Protein AF-A0A2K2VT05-F1 (afdb_monomer_lite)

Foldseek 3Di:
DLLVVLVVVCVVDPDDPVVSVVSSVVSVVVVVVVVCVVPDDPVVVLVVVLVVCLVPVVVQQAQQWGQQSPRRDTHQFDDQVNCVVVPDDPQRSCVVSVHDPPDGRGHNNVVVVVVVVCVVVVVVVVVVVVVVVVVVVVVVVVPDDPPDDDDDPPPDPDDDDDDDDDDDDDDDDDDDDDDDDDDDDDDDDDDDYDDDDDDDDDDDDDDDDDDDDDDDDDDDDDDDDD

Radius of gyration: 40.9 Å; chains: 1; bounding box: 117×63×88 Å

Sequence (226 aa):
MAANIVAAQASHVSMSADEMDAALKKVFEALNQIKVIEETPAGEAVDDELARLRANPIKSIQRTYVINLEDGSKYKQITAKTLAKFGLTAKEYRKKWGFSARQPLSAKALSAKRRKVAKDLGLADKLAAARLARSKTAAERKAAPATEGKAMPAKKKKAAPAKKKAAVAKKKAAPAKKKKAAPAKKKKAAPAKKKKAAPAKKKRAPAKKKKAPAKKKKAASKRKKG

Secondary structure (DSSP, 8-state):
-HHHHHHHHHHHS---HHHHHHHHHHHHHHHHHHHHHHHS-SHHHHHHHHHHHHHSGGGGB-SS-EE-TTT--EESB--HHHHHTTT--HHHHHHHTT--TT---B-HHHHHHHHHHHHHTTHHHHHHHHHHHHHHHHHHHHHS----------------------------------------------------------------------------------

Structure (mmCIF, N/CA/C/O backbone):
data_AF-A0A2K2VT05-F1
#
_entry.id   AF-A0A2K2VT05-F1
#
loop_
_atom_site.group_PDB
_atom_site.id
_atom_site.type_symbol
_atom_site.label_atom_id
_atom_site.label_alt_id
_atom_site.label_comp_id
_atom_site.label_asym_id
_atom_site.label_entity_id
_atom_site.label_seq_id
_atom_site.pdbx_PDB_ins_code
_atom_site.Cartn_x
_atom_site.Cartn_y
_atom_site.Cartn_z
_atom_site.occupancy
_atom_site.B_iso_or_equiv
_atom_site.auth_seq_id
_atom_site.auth_comp_id
_atom_site.auth_asym_id
_atom_site.auth_atom_id
_atom_site.pdbx_PDB_model_num
ATOM 1 N N . MET A 1 1 ? -21.766 20.463 18.842 1.00 78.12 1 MET A N 1
ATOM 2 C CA . MET A 1 1 ? -22.266 19.628 17.727 1.00 78.12 1 MET A CA 1
ATOM 3 C C . MET A 1 1 ? -23.445 18.759 18.157 1.00 78.12 1 MET A C 1
ATOM 5 O O . MET A 1 1 ? -24.512 18.965 17.604 1.00 78.12 1 MET A O 1
ATOM 9 N N . ALA A 1 2 ? -23.320 17.900 19.181 1.00 88.44 2 ALA A N 1
ATOM 10 C CA . ALA A 1 2 ? -24.437 17.084 19.697 1.00 88.44 2 ALA A CA 1
ATOM 11 C C . ALA A 1 2 ? -25.711 17.896 20.028 1.00 88.44 2 ALA A C 1
ATOM 13 O O . ALA A 1 2 ? -26.794 17.550 19.573 1.00 88.44 2 ALA A O 1
ATOM 14 N N . ALA A 1 3 ? -25.571 19.032 20.724 1.00 90.19 3 ALA A N 1
ATOM 15 C CA . ALA A 1 3 ? -26.697 19.915 21.050 1.00 90.19 3 ALA A CA 1
ATOM 16 C C . ALA A 1 3 ? -27.438 20.462 19.813 1.00 90.19 3 ALA A C 1
ATOM 18 O O . ALA A 1 3 ? -28.654 20.595 19.843 1.00 90.19 3 ALA A O 1
ATOM 19 N N . ASN A 1 4 ? -26.731 20.725 18.707 1.00 91.19 4 ASN A N 1
ATOM 20 C CA . ASN A 1 4 ? -27.348 21.232 17.475 1.00 91.19 4 ASN A CA 1
ATOM 21 C C . ASN A 1 4 ? -28.171 20.144 16.769 1.00 91.19 4 ASN A C 1
ATOM 23 O O . ASN A 1 4 ? -29.194 20.450 16.170 1.00 91.19 4 ASN A O 1
ATOM 27 N N . ILE A 1 5 ? -27.736 18.881 16.859 1.00 90.06 5 ILE A N 1
ATOM 28 C CA . ILE A 1 5 ? -28.448 17.728 16.287 1.00 90.06 5 ILE A CA 1
ATOM 29 C C . ILE A 1 5 ? -29.756 17.496 17.051 1.00 90.06 5 ILE A C 1
ATOM 31 O O . ILE A 1 5 ? -30.810 17.355 16.439 1.00 90.06 5 ILE A O 1
ATOM 35 N N . VAL A 1 6 ? -29.702 17.525 18.387 1.00 91.81 6 VAL A N 1
ATOM 36 C CA . VAL A 1 6 ? -30.900 17.368 19.228 1.00 91.81 6 VAL A CA 1
ATOM 37 C C . VAL A 1 6 ? -31.847 18.561 19.072 1.00 91.81 6 VAL A C 1
ATOM 39 O O . VAL A 1 6 ? -33.048 18.358 18.951 1.00 91.81 6 VAL A O 1
ATOM 42 N N . ALA A 1 7 ? -31.330 19.792 18.986 1.00 90.19 7 ALA A N 1
ATOM 43 C CA . ALA A 1 7 ? -32.154 20.980 18.749 1.00 90.19 7 ALA A CA 1
ATOM 44 C C . ALA A 1 7 ? -32.898 20.926 17.401 1.00 90.19 7 ALA A C 1
ATOM 46 O O . ALA A 1 7 ? -34.074 21.278 17.335 1.00 90.19 7 ALA A O 1
ATOM 47 N N . ALA A 1 8 ? -32.242 20.446 16.339 1.00 93.12 8 ALA A N 1
ATOM 48 C CA . ALA A 1 8 ? -32.889 20.239 15.046 1.00 93.12 8 ALA A CA 1
ATOM 49 C C . ALA A 1 8 ? -33.974 19.151 15.127 1.00 93.12 8 ALA A C 1
ATOM 51 O O . ALA A 1 8 ? -35.082 19.354 14.635 1.00 93.12 8 ALA A O 1
ATOM 52 N N . GLN A 1 9 ? -33.710 18.038 15.818 1.00 89.06 9 GLN A N 1
ATOM 53 C CA . GLN A 1 9 ? -34.710 16.985 16.014 1.00 89.06 9 GLN A CA 1
ATOM 54 C C . GLN A 1 9 ? -35.929 17.489 16.805 1.00 89.06 9 GLN A C 1
ATOM 56 O O . GLN A 1 9 ? -37.063 17.214 16.420 1.00 89.06 9 GLN A O 1
ATOM 61 N N . ALA A 1 10 ? -35.703 18.287 17.851 1.00 89.62 10 ALA A N 1
ATOM 62 C CA . ALA A 1 10 ? -36.758 18.876 18.674 1.00 89.62 10 ALA A CA 1
ATOM 63 C C . ALA A 1 10 ? -37.602 19.930 17.928 1.00 89.62 10 ALA A C 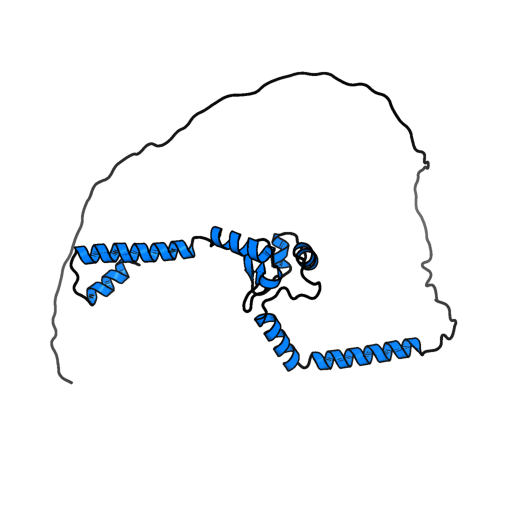1
ATOM 65 O O . ALA A 1 10 ? -38.747 20.173 18.298 1.00 89.62 10 ALA A O 1
ATOM 66 N N . SER A 1 11 ? -37.075 20.547 16.860 1.00 91.56 11 SER A N 1
ATOM 67 C CA . SER A 1 11 ? -37.880 21.422 15.987 1.00 91.56 11 SER A CA 1
ATOM 68 C C . SER A 1 11 ? -38.837 20.665 15.061 1.00 91.56 11 SER A C 1
ATOM 70 O O . SER A 1 11 ? -39.792 21.259 14.566 1.00 91.56 11 SER A O 1
ATOM 72 N N . HIS A 1 12 ? -38.606 19.366 14.845 1.00 91.38 12 HIS A N 1
ATOM 73 C CA . HIS A 1 12 ? -39.443 18.513 13.999 1.00 91.38 12 HIS A CA 1
ATOM 74 C C . HIS A 1 12 ? -40.345 17.567 14.799 1.00 91.38 12 HIS A C 1
ATOM 76 O O . HIS A 1 12 ? -41.411 17.194 14.315 1.00 91.38 12 HIS A O 1
ATOM 82 N N . VAL A 1 13 ? -39.935 17.179 16.009 1.00 90.44 13 VAL A N 1
ATOM 83 C CA . VAL A 1 13 ? -40.662 16.248 16.878 1.00 90.44 13 VAL A CA 1
ATOM 84 C C . VAL A 1 13 ? -40.773 16.851 18.273 1.00 90.44 13 VAL A C 1
ATOM 86 O O . VAL A 1 13 ? -39.766 17.240 18.858 1.00 90.44 13 VAL A O 1
ATOM 89 N N . SER A 1 14 ? -41.987 16.906 18.828 1.00 88.25 14 SER A N 1
ATOM 90 C CA . SER A 1 14 ? -42.185 17.301 20.224 1.00 88.25 14 SER A CA 1
ATOM 91 C C . SER A 1 14 ? -41.630 16.219 21.148 1.00 88.25 14 SER A C 1
ATOM 93 O O . SER A 1 14 ? -42.093 15.081 21.098 1.00 88.25 14 SER A O 1
ATOM 95 N N . MET A 1 15 ? -40.658 16.577 21.985 1.00 87.88 15 MET A N 1
ATOM 96 C CA . MET A 1 15 ? -40.005 15.675 22.939 1.00 87.88 15 MET A CA 1
ATOM 97 C C . MET A 1 15 ? -40.122 16.252 24.351 1.00 87.88 15 MET A C 1
ATOM 99 O O . MET A 1 15 ? -40.069 17.471 24.540 1.00 87.88 15 MET A O 1
ATOM 103 N N . SER A 1 16 ? -40.280 15.382 25.341 1.00 93.19 16 SER A N 1
ATOM 104 C CA . SER A 1 16 ? -40.223 15.746 26.759 1.00 93.19 16 SER A CA 1
ATOM 105 C C . SER A 1 16 ? -38.794 16.107 27.197 1.00 93.19 16 SER A C 1
ATOM 107 O O . SER A 1 16 ? -37.814 15.830 26.502 1.00 93.19 16 SER A O 1
ATOM 109 N N . ALA A 1 17 ? -38.656 16.742 28.367 1.00 90.31 17 ALA A N 1
ATOM 110 C CA . ALA A 1 17 ? -37.349 17.125 28.907 1.00 90.31 17 ALA A CA 1
ATOM 111 C C . ALA A 1 17 ? -36.428 15.911 29.126 1.00 90.31 17 ALA A C 1
ATOM 113 O O . ALA A 1 17 ? -35.252 15.956 28.764 1.00 90.31 17 ALA A O 1
ATOM 114 N N . ASP A 1 18 ? -36.984 14.809 29.628 1.00 92.50 18 ASP A N 1
ATOM 115 C CA . ASP A 1 18 ? -36.238 13.575 29.880 1.00 92.50 18 ASP A CA 1
ATOM 116 C C . ASP A 1 1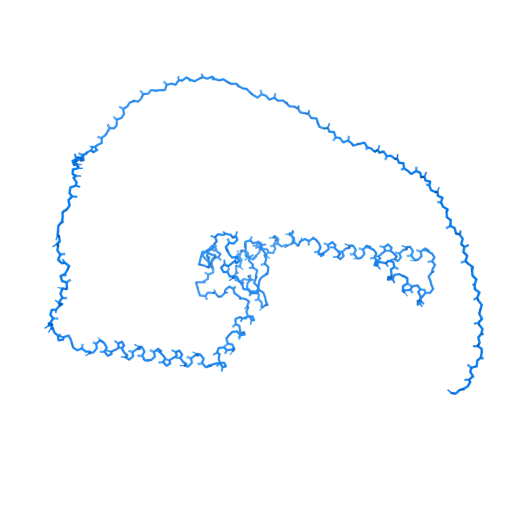8 ? -35.748 12.918 28.578 1.00 92.50 18 ASP A C 1
ATOM 118 O O . ASP A 1 18 ? -34.622 12.417 28.504 1.00 92.50 18 ASP A O 1
ATOM 122 N N . GLU A 1 19 ? -36.553 12.970 27.513 1.00 91.12 19 GLU A N 1
ATOM 123 C CA . GLU A 1 19 ? -36.175 12.457 26.192 1.00 91.12 19 GLU A CA 1
ATOM 124 C C . GLU A 1 19 ? -35.074 13.296 25.538 1.00 91.12 19 GLU A C 1
ATOM 126 O O . GLU A 1 19 ? -34.176 12.735 24.904 1.00 91.12 19 GLU A O 1
ATOM 131 N N . MET A 1 20 ? -35.094 14.623 25.719 1.00 90.56 20 MET A N 1
ATOM 132 C CA . MET A 1 20 ? -34.018 15.498 25.241 1.00 90.56 20 MET A CA 1
ATOM 133 C C . MET A 1 20 ? -32.688 15.173 25.928 1.00 90.56 20 MET A C 1
ATOM 135 O O . MET A 1 20 ? -31.657 15.068 25.256 1.00 90.56 20 MET A O 1
ATOM 139 N N . ASP A 1 21 ? -32.709 14.946 27.242 1.00 93.12 21 ASP A N 1
ATOM 140 C CA . ASP A 1 21 ? -31.518 14.577 28.009 1.00 93.12 21 ASP A CA 1
ATOM 141 C C . ASP A 1 21 ? -30.984 13.195 27.612 1.00 93.12 21 ASP A C 1
ATOM 143 O O . ASP A 1 21 ? -29.769 13.009 27.456 1.00 93.12 21 ASP A O 1
ATOM 147 N N . ALA A 1 22 ? -31.876 12.224 27.406 1.00 93.56 22 ALA A N 1
ATOM 148 C CA . ALA A 1 22 ? -31.510 10.892 26.936 1.00 93.56 22 ALA A CA 1
ATOM 149 C C . ALA A 1 22 ? -30.917 10.930 25.515 1.00 93.56 22 ALA A C 1
ATOM 151 O O . ALA A 1 22 ? -29.867 10.328 25.264 1.00 93.56 22 ALA A O 1
ATOM 152 N N . ALA A 1 23 ? -31.536 11.674 24.595 1.00 90.81 23 ALA A N 1
ATOM 153 C CA . ALA A 1 23 ? -31.057 11.829 23.224 1.00 90.81 23 ALA A CA 1
ATOM 154 C C . ALA A 1 23 ? -29.694 12.532 23.173 1.00 90.81 23 ALA A C 1
ATOM 156 O O . ALA A 1 23 ? -28.799 12.096 22.444 1.00 90.81 23 ALA A O 1
ATOM 157 N N . LEU A 1 24 ? -29.496 13.575 23.982 1.00 94.38 24 LEU A N 1
ATOM 158 C CA . LEU A 1 24 ? -28.231 14.300 24.044 1.00 94.38 24 LEU A CA 1
ATOM 159 C C . LEU A 1 24 ? -27.089 13.415 24.548 1.00 94.38 24 LEU A C 1
ATOM 161 O O . LEU A 1 24 ? -26.017 13.424 23.939 1.00 94.38 24 LEU A O 1
ATOM 165 N N . LYS A 1 25 ? -27.320 12.610 25.593 1.00 95.06 25 LYS A N 1
ATOM 166 C CA . LYS A 1 25 ? -26.336 11.630 26.086 1.00 95.06 25 LYS A CA 1
ATOM 167 C C . LYS A 1 25 ? -26.006 10.589 25.019 1.00 95.06 25 LYS A C 1
ATOM 169 O O . LYS A 1 25 ? -24.834 10.378 24.728 1.00 95.06 25 LYS A O 1
ATOM 174 N N . LYS A 1 26 ? -27.023 10.018 24.368 1.00 94.44 26 LYS A N 1
ATOM 175 C CA . LYS A 1 26 ? -26.851 8.971 23.350 1.00 94.44 26 LYS A CA 1
ATOM 176 C C . LYS A 1 26 ? -26.106 9.468 22.109 1.00 94.44 26 LYS A C 1
ATOM 178 O O . LYS A 1 26 ? -25.207 8.794 21.615 1.00 94.44 26 LYS A O 1
ATOM 183 N N . VAL A 1 27 ? -26.434 10.665 21.618 1.00 95.44 27 VAL A N 1
ATOM 184 C CA . VAL A 1 27 ? -25.729 11.288 20.484 1.00 95.44 27 VAL A CA 1
ATOM 185 C C . VAL A 1 27 ? -24.309 11.679 20.881 1.00 95.44 27 VAL A C 1
ATOM 187 O O . VAL A 1 27 ? -23.383 11.483 20.098 1.00 95.44 27 VAL A O 1
ATOM 190 N N . PHE A 1 28 ? -24.111 12.211 22.089 1.00 94.94 28 PHE A N 1
ATOM 191 C CA . PHE A 1 28 ? -22.776 12.529 22.586 1.00 94.94 28 PHE A CA 1
ATOM 192 C C . PHE A 1 28 ? -21.901 11.277 22.689 1.00 94.94 28 PHE A C 1
ATOM 194 O O . PHE A 1 28 ? -20.769 11.304 22.217 1.00 94.94 28 PHE A O 1
ATOM 201 N N . GLU A 1 29 ? -22.426 10.177 23.227 1.00 94.50 29 GLU A N 1
ATOM 202 C CA . GLU A 1 29 ? -21.728 8.891 23.278 1.00 94.50 29 GLU A CA 1
ATOM 203 C C . GLU A 1 29 ? -21.412 8.357 21.885 1.00 94.50 29 GLU A C 1
ATOM 205 O O . GLU A 1 29 ? -20.265 8.005 21.634 1.00 94.50 29 GLU A O 1
ATOM 210 N N . ALA A 1 30 ? -22.374 8.360 20.959 1.00 92.25 30 ALA A N 1
ATOM 211 C CA . ALA A 1 30 ? -22.150 7.905 19.588 1.00 92.25 30 ALA A CA 1
ATOM 212 C C . ALA A 1 30 ? -21.064 8.731 18.878 1.00 92.25 30 ALA A C 1
ATOM 214 O O . ALA A 1 30 ? -20.159 8.179 18.253 1.00 92.25 30 ALA A O 1
ATOM 215 N N . LEU A 1 31 ? -21.098 10.059 19.019 1.00 91.69 31 LEU A N 1
ATOM 216 C CA . LEU A 1 31 ? -20.067 10.935 18.463 1.00 91.69 31 LEU A CA 1
ATOM 217 C C . LEU A 1 31 ? -18.716 10.734 19.151 1.00 91.69 31 LEU A C 1
ATOM 219 O O . LEU A 1 31 ? -17.686 10.792 18.487 1.00 91.69 31 LEU A O 1
ATOM 223 N N . ASN A 1 32 ? -18.702 10.486 20.461 1.00 90.94 32 ASN A N 1
ATOM 224 C CA . ASN A 1 32 ? -17.471 10.222 21.194 1.00 90.94 32 ASN A CA 1
ATOM 225 C C . ASN A 1 32 ? -16.888 8.849 20.835 1.00 90.94 32 ASN A C 1
ATOM 227 O O . ASN A 1 32 ? -15.678 8.724 20.734 1.00 90.94 32 ASN A O 1
ATOM 231 N N . GLN A 1 33 ? -17.719 7.840 20.565 1.00 87.50 33 GLN A N 1
ATOM 232 C CA . GLN A 1 33 ? -17.285 6.548 20.031 1.00 87.50 33 GLN A CA 1
ATOM 233 C C . GLN A 1 33 ? -16.677 6.702 18.639 1.00 87.50 33 GLN A C 1
ATOM 235 O O . GLN A 1 33 ? -15.603 6.167 18.394 1.00 87.50 33 GLN A O 1
ATOM 240 N N . ILE A 1 34 ? -17.308 7.471 17.748 1.00 86.75 34 ILE A N 1
ATOM 241 C CA . ILE A 1 34 ? -16.750 7.761 16.418 1.00 86.75 34 ILE A CA 1
ATOM 242 C C . ILE A 1 34 ? -15.428 8.515 16.550 1.00 86.75 34 ILE A C 1
ATOM 244 O O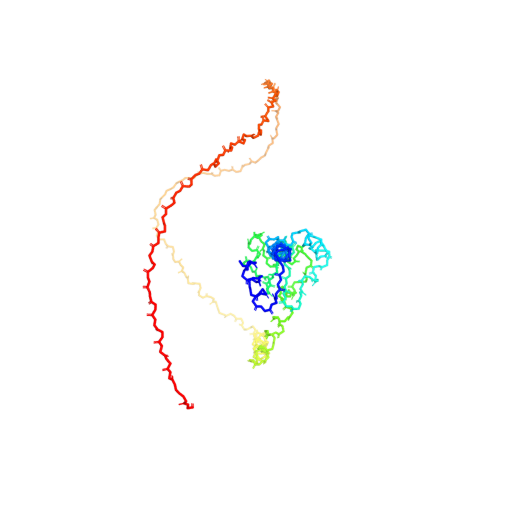 . ILE A 1 34 ? -14.447 8.136 15.922 1.00 86.75 34 ILE A O 1
ATOM 248 N N . LYS A 1 35 ? -15.369 9.524 17.423 1.00 84.44 35 LYS A N 1
ATOM 249 C CA . LYS A 1 35 ? -14.138 10.261 17.712 1.00 84.44 35 LYS A CA 1
ATOM 250 C C . LYS A 1 35 ? -13.051 9.339 18.259 1.00 84.44 35 LYS A C 1
ATOM 252 O O . LYS A 1 35 ? -11.916 9.431 17.822 1.00 84.44 35 LYS A O 1
ATOM 257 N N . VAL A 1 36 ? -13.388 8.424 19.166 1.00 79.69 36 VAL A N 1
ATOM 258 C CA . VAL A 1 36 ? -12.456 7.405 19.658 1.00 79.69 36 VAL A CA 1
ATOM 259 C C . VAL A 1 36 ? -12.028 6.490 18.519 1.00 79.69 36 VAL A C 1
ATOM 261 O O . VAL A 1 36 ? -10.850 6.219 18.433 1.00 79.69 36 VAL A O 1
ATOM 264 N N . ILE A 1 37 ? -12.899 6.058 17.607 1.00 72.75 37 ILE A N 1
ATOM 265 C CA . ILE A 1 37 ? -12.519 5.238 16.439 1.00 72.75 37 ILE A CA 1
ATOM 266 C C . ILE A 1 37 ? -11.606 6.010 15.467 1.00 72.75 37 ILE A C 1
ATOM 268 O O . ILE A 1 37 ? -10.726 5.417 14.849 1.00 72.75 37 ILE A O 1
ATOM 272 N N . GLU A 1 38 ? -11.792 7.322 15.331 1.00 68.38 38 GLU A N 1
ATOM 273 C CA . GLU A 1 38 ? -10.932 8.182 14.510 1.00 68.38 38 GLU A CA 1
ATOM 274 C C . GLU A 1 38 ? -9.595 8.526 15.194 1.00 68.38 38 GLU A C 1
ATOM 276 O O . GLU A 1 38 ? -8.570 8.623 14.518 1.00 68.38 38 GLU A O 1
ATOM 281 N N . GLU A 1 39 ? -9.589 8.712 16.519 1.00 66.12 39 GLU A N 1
ATOM 282 C CA . GLU A 1 39 ? -8.418 9.117 17.313 1.00 66.12 39 GLU A CA 1
ATOM 283 C C . GLU A 1 39 ? -7.635 7.937 17.901 1.00 66.12 39 GLU A C 1
ATOM 285 O O . GLU A 1 39 ? -6.443 8.080 18.178 1.00 66.12 39 GLU A O 1
ATOM 290 N N . THR A 1 40 ? -8.255 6.768 18.079 1.00 50.22 40 THR A N 1
ATOM 291 C CA . THR A 1 40 ? -7.521 5.539 18.379 1.00 50.22 40 THR A CA 1
ATOM 292 C C . THR A 1 40 ? -6.833 5.103 17.095 1.00 50.22 40 THR A C 1
ATOM 294 O O . THR A 1 40 ? -7.495 4.737 16.121 1.00 50.22 40 THR A O 1
ATOM 297 N N . PRO A 1 41 ? -5.488 5.119 17.040 1.00 52.62 41 PRO A N 1
ATOM 298 C CA . PRO A 1 41 ? -4.827 4.381 15.991 1.00 52.62 41 PRO A CA 1
ATOM 299 C C . PRO A 1 41 ? -5.260 2.932 16.184 1.00 52.62 41 PRO A C 1
ATOM 301 O O . PRO A 1 41 ? -5.321 2.443 17.310 1.00 52.62 41 PRO A O 1
ATOM 304 N N . ALA A 1 42 ? -5.560 2.253 15.088 1.00 54.66 42 ALA A N 1
ATOM 305 C CA . ALA A 1 42 ? -5.892 0.839 15.039 1.00 54.66 42 ALA A CA 1
ATOM 306 C C . ALA A 1 42 ? -4.747 -0.079 15.544 1.00 54.66 42 ALA A C 1
ATOM 308 O O . ALA A 1 42 ? -4.545 -1.139 14.983 1.00 54.66 42 ALA A O 1
ATOM 309 N N . GLY A 1 43 ? -3.954 0.309 16.547 1.00 53.19 43 GLY A N 1
ATOM 310 C CA . GLY A 1 43 ? -2.713 -0.331 16.972 1.00 53.19 43 GLY A CA 1
ATOM 311 C C . GLY A 1 43 ? -2.894 -1.800 17.328 1.00 53.19 43 GLY A C 1
ATOM 312 O O . GLY A 1 43 ? -2.231 -2.637 16.737 1.00 53.19 43 GLY A O 1
ATOM 313 N N . GLU A 1 44 ? -3.862 -2.138 18.180 1.00 53.06 44 GLU A N 1
ATOM 314 C CA . GLU A 1 44 ? -4.001 -3.520 18.663 1.00 53.06 44 GLU A CA 1
ATOM 315 C C . GLU A 1 44 ? -4.504 -4.489 17.576 1.00 53.06 44 GLU A C 1
ATOM 317 O O . GLU A 1 44 ? -3.984 -5.592 17.440 1.00 53.06 44 GLU A O 1
ATOM 322 N N . ALA A 1 45 ? -5.441 -4.068 16.718 1.00 56.44 45 ALA A N 1
ATOM 323 C CA . ALA A 1 45 ? -5.890 -4.891 15.589 1.00 56.44 45 ALA A CA 1
ATOM 324 C C . ALA A 1 45 ? -4.875 -4.918 14.426 1.00 56.44 45 ALA A C 1
ATOM 326 O O . ALA A 1 45 ? -4.805 -5.897 13.676 1.00 56.44 45 ALA A O 1
ATOM 327 N N . VAL A 1 46 ? -4.084 -3.851 14.262 1.00 58.31 46 VAL A N 1
ATOM 328 C CA . VAL A 1 46 ? -3.026 -3.779 13.247 1.00 58.31 46 VAL A CA 1
ATOM 329 C C . VAL A 1 46 ? -1.876 -4.703 13.610 1.00 58.31 46 VAL A C 1
ATOM 331 O O . VAL A 1 46 ? -1.315 -5.292 12.695 1.00 58.31 46 VAL A O 1
ATOM 334 N N . ASP A 1 47 ? -1.544 -4.899 14.885 1.00 65.75 47 ASP A N 1
ATOM 335 C CA . ASP A 1 47 ? -0.456 -5.800 15.275 1.00 65.75 47 ASP A CA 1
ATOM 336 C C . ASP A 1 47 ? -0.744 -7.268 14.907 1.00 65.75 47 ASP A C 1
ATOM 338 O O . ASP A 1 47 ? 0.111 -7.933 14.307 1.00 65.75 47 ASP A O 1
ATOM 342 N N . ASP A 1 48 ? -1.969 -7.747 15.141 1.00 76.50 48 ASP A N 1
ATOM 343 C CA . ASP A 1 48 ? -2.398 -9.090 14.726 1.00 76.50 48 ASP A CA 1
ATOM 344 C C . ASP A 1 48 ? -2.478 -9.237 13.199 1.00 76.50 48 ASP A C 1
ATOM 346 O O . ASP A 1 48 ? -2.030 -10.239 12.623 1.00 76.50 48 ASP A O 1
ATOM 350 N N . GLU A 1 49 ? -3.028 -8.237 12.503 1.00 79.38 49 GLU A N 1
ATOM 351 C CA . GLU A 1 49 ? -3.081 -8.238 11.038 1.00 79.38 49 GLU A CA 1
ATOM 352 C C . GLU A 1 49 ? -1.664 -8.207 10.442 1.00 79.38 49 GLU A C 1
ATOM 354 O O . GLU A 1 49 ? -1.349 -8.953 9.509 1.00 79.38 49 GLU A O 1
ATOM 359 N N . LEU A 1 50 ? -0.773 -7.403 11.015 1.00 84.19 50 LEU A N 1
ATOM 360 C CA . LEU A 1 50 ? 0.606 -7.255 10.577 1.00 84.19 50 LEU A CA 1
ATOM 361 C C . LEU A 1 50 ? 1.401 -8.534 10.826 1.00 84.19 50 LEU A C 1
ATOM 363 O O . LEU A 1 50 ? 2.150 -8.948 9.942 1.00 84.19 50 LEU A O 1
ATOM 367 N N . ALA A 1 51 ? 1.202 -9.219 11.953 1.00 84.25 51 ALA A N 1
ATOM 368 C CA . ALA A 1 51 ? 1.792 -10.535 12.199 1.00 84.25 51 ALA A CA 1
ATOM 369 C C . ALA A 1 51 ? 1.368 -11.556 11.125 1.00 84.25 51 ALA A C 1
ATOM 371 O O . ALA A 1 51 ? 2.217 -12.240 10.540 1.00 84.25 51 ALA A O 1
ATOM 372 N N . ARG A 1 52 ? 0.076 -11.592 10.770 1.00 86.31 52 ARG A N 1
ATOM 373 C CA . ARG A 1 52 ? -0.442 -12.450 9.684 1.00 86.31 52 ARG A CA 1
ATOM 374 C C . ARG A 1 52 ? 0.154 -12.090 8.320 1.00 86.31 52 ARG A C 1
ATOM 376 O O . ARG A 1 52 ? 0.451 -12.977 7.514 1.00 86.31 52 ARG A O 1
ATOM 383 N N . LEU A 1 53 ? 0.345 -10.801 8.047 1.00 87.56 53 LEU A N 1
ATOM 384 C CA . LEU A 1 53 ? 0.943 -10.315 6.801 1.00 87.56 53 LEU A CA 1
ATOM 385 C C . LEU A 1 53 ? 2.451 -10.570 6.733 1.00 87.56 53 LEU A C 1
ATOM 387 O O . LEU A 1 53 ? 2.965 -10.835 5.649 1.00 87.56 53 LEU A O 1
ATOM 391 N N . ARG A 1 54 ? 3.160 -10.545 7.864 1.00 88.56 54 ARG A N 1
ATOM 392 C CA . ARG A 1 54 ? 4.580 -10.914 7.946 1.00 88.56 54 ARG A CA 1
ATOM 393 C C . ARG A 1 54 ? 4.793 -12.399 7.652 1.00 88.56 54 ARG A C 1
ATOM 395 O O . ARG A 1 54 ? 5.761 -12.734 6.977 1.00 88.56 54 ARG A O 1
ATOM 402 N N . ALA A 1 55 ? 3.865 -13.265 8.070 1.00 88.69 55 ALA A N 1
ATOM 403 C CA . ALA A 1 55 ? 3.884 -14.686 7.712 1.00 88.69 55 ALA A CA 1
ATOM 404 C C . ALA A 1 55 ? 3.659 -14.920 6.207 1.00 88.69 55 ALA A C 1
ATOM 406 O O . ALA A 1 55 ? 4.225 -15.842 5.630 1.00 88.69 55 ALA A O 1
ATOM 407 N N . ASN A 1 56 ? 2.856 -14.073 5.551 1.00 90.62 56 ASN A N 1
ATOM 408 C CA . ASN A 1 56 ? 2.602 -14.138 4.110 1.00 90.62 56 ASN A CA 1
ATOM 409 C C . ASN A 1 56 ? 2.797 -12.773 3.425 1.00 90.62 56 ASN A C 1
ATOM 411 O O . ASN A 1 56 ? 1.812 -12.114 3.068 1.00 90.62 56 ASN A O 1
ATOM 415 N N . PRO A 1 57 ? 4.051 -12.368 3.153 1.00 89.81 57 PRO A N 1
ATOM 416 C CA . PRO A 1 57 ? 4.395 -11.028 2.668 1.00 89.81 57 PRO A CA 1
ATOM 417 C C . PRO A 1 57 ? 3.679 -10.629 1.376 1.00 89.81 57 PRO A C 1
ATOM 419 O O . PRO A 1 57 ? 3.335 -9.467 1.186 1.00 89.81 57 PRO A O 1
ATOM 422 N N . ILE A 1 58 ? 3.374 -11.586 0.494 1.00 90.94 58 ILE A N 1
ATOM 423 C CA . ILE A 1 58 ? 2.651 -11.340 -0.766 1.00 90.94 58 ILE A CA 1
ATOM 424 C C . ILE A 1 58 ? 1.249 -10.759 -0.515 1.00 90.94 58 ILE A C 1
ATOM 426 O O . ILE A 1 58 ? 0.774 -9.939 -1.307 1.00 90.94 58 ILE A O 1
ATOM 430 N N . LYS A 1 59 ? 0.602 -11.124 0.600 1.00 92.00 59 LYS A N 1
ATOM 431 C CA . LYS A 1 59 ? -0.724 -10.613 0.975 1.00 92.00 59 LYS A CA 1
ATOM 432 C C . LYS A 1 59 ? -0.693 -9.139 1.392 1.00 92.00 59 LYS A C 1
ATOM 434 O O . LYS A 1 59 ? -1.745 -8.511 1.423 1.00 92.00 59 LYS A O 1
ATOM 439 N N . SER A 1 60 ? 0.474 -8.541 1.638 1.00 92.00 60 SER A N 1
ATOM 440 C CA . SER A 1 60 ? 0.563 -7.099 1.917 1.00 92.00 60 SER A CA 1
ATOM 441 C C . SER A 1 60 ? 0.242 -6.237 0.691 1.00 92.00 60 SER A C 1
ATOM 443 O O . SER A 1 60 ? -0.141 -5.073 0.829 1.00 92.00 60 SER A O 1
ATOM 445 N N . ILE A 1 61 ? 0.351 -6.804 -0.518 1.00 94.50 61 ILE A N 1
ATOM 446 C CA . ILE A 1 61 ? 0.048 -6.124 -1.779 1.00 94.50 61 ILE A CA 1
ATOM 447 C C . ILE A 1 61 ? -1.445 -6.268 -2.087 1.00 94.50 61 ILE A C 1
ATOM 449 O O . ILE A 1 61 ? -1.898 -7.227 -2.724 1.00 94.50 61 ILE A O 1
ATOM 453 N N . GLN A 1 62 ? -2.209 -5.263 -1.672 1.00 94.56 62 GLN A N 1
ATOM 454 C CA . GLN A 1 62 ? -3.651 -5.195 -1.876 1.00 94.56 62 GLN A CA 1
ATOM 455 C C . GLN A 1 62 ? -4.010 -4.607 -3.251 1.00 94.56 62 GLN A C 1
ATOM 457 O O . GLN A 1 62 ? -3.163 -4.172 -4.048 1.00 94.56 62 GLN A O 1
ATOM 462 N N . ARG A 1 63 ? -5.308 -4.635 -3.580 1.00 95.00 63 ARG A N 1
ATOM 463 C CA . ARG A 1 63 ? -5.805 -4.118 -4.866 1.00 95.00 63 ARG A CA 1
ATOM 464 C C . ARG A 1 63 ? -5.574 -2.611 -4.987 1.00 95.00 63 ARG A C 1
ATOM 466 O O . ARG A 1 63 ? -5.094 -2.162 -6.027 1.00 95.00 63 ARG A O 1
ATOM 473 N N . THR A 1 64 ? -5.892 -1.852 -3.942 1.00 94.81 64 THR A N 1
ATOM 474 C CA . THR A 1 64 ? -5.890 -0.377 -3.928 1.00 94.81 64 THR A CA 1
ATOM 475 C C . THR A 1 64 ? -4.705 0.232 -3.174 1.00 94.81 64 THR A C 1
ATOM 477 O O . THR A 1 64 ? -4.255 1.316 -3.544 1.00 94.81 64 THR A O 1
ATOM 480 N N . TYR A 1 65 ? -4.155 -0.474 -2.185 1.00 94.62 65 TYR A N 1
ATOM 481 C CA . TYR A 1 65 ? -3.016 -0.044 -1.369 1.00 94.62 65 TYR A CA 1
ATOM 482 C C . TYR A 1 65 ? -2.001 -1.182 -1.163 1.00 94.62 65 TYR A C 1
ATOM 484 O O . TYR A 1 65 ? -2.170 -2.290 -1.663 1.00 94.62 65 TYR A O 1
ATOM 492 N N . VAL A 1 66 ? -0.910 -0.890 -0.467 1.00 94.88 66 VAL A N 1
ATOM 493 C CA . VAL A 1 66 ? 0.113 -1.829 -0.006 1.00 94.88 66 VAL A CA 1
ATOM 494 C C . VAL A 1 66 ? 0.394 -1.513 1.451 1.00 94.88 66 VAL A C 1
ATOM 496 O O . VAL A 1 66 ? 0.577 -0.345 1.795 1.00 94.88 66 VAL A O 1
ATOM 499 N N . ILE A 1 67 ? 0.422 -2.542 2.287 1.00 94.38 67 ILE A N 1
ATOM 500 C CA . ILE A 1 67 ? 0.775 -2.422 3.702 1.00 94.38 67 ILE A CA 1
ATOM 501 C C . ILE A 1 67 ? 2.290 -2.587 3.829 1.00 94.38 67 ILE A C 1
ATOM 503 O O . ILE A 1 67 ? 2.867 -3.534 3.290 1.00 94.38 67 ILE A O 1
ATOM 507 N N . ASN A 1 68 ? 2.946 -1.654 4.509 1.00 94.00 68 ASN A N 1
ATOM 508 C CA . ASN A 1 68 ? 4.350 -1.804 4.862 1.00 94.00 68 ASN A CA 1
ATOM 509 C C . ASN A 1 68 ? 4.480 -2.741 6.072 1.00 94.00 68 ASN A C 1
ATOM 511 O O . ASN A 1 68 ? 3.801 -2.568 7.077 1.00 94.00 68 ASN A O 1
ATOM 515 N N . LEU A 1 69 ? 5.344 -3.747 5.963 1.00 92.81 69 LEU A N 1
ATOM 516 C CA . LEU A 1 69 ? 5.479 -4.819 6.953 1.00 92.81 69 LEU A CA 1
ATOM 517 C C . LEU A 1 69 ? 6.274 -4.398 8.202 1.00 92.81 69 LEU A C 1
ATOM 519 O O . LEU A 1 69 ? 6.278 -5.118 9.203 1.00 92.81 69 LEU A O 1
ATOM 523 N N . GLU A 1 70 ? 6.936 -3.238 8.150 1.00 91.50 70 GLU A N 1
ATOM 524 C CA . GLU A 1 70 ? 7.643 -2.663 9.299 1.00 91.50 70 GLU A CA 1
ATOM 525 C C . GLU A 1 70 ? 6.672 -2.008 10.289 1.00 91.50 70 GLU A C 1
ATOM 527 O O . GLU A 1 70 ? 6.686 -2.354 11.464 1.00 91.50 70 GLU A O 1
ATOM 532 N N . ASP A 1 71 ? 5.814 -1.104 9.804 1.00 88.06 71 ASP A N 1
ATOM 533 C CA . ASP A 1 71 ? 4.976 -0.212 10.620 1.00 88.06 71 ASP A CA 1
ATOM 534 C C . ASP A 1 71 ? 3.463 -0.418 10.438 1.00 88.06 71 ASP A C 1
ATOM 536 O O . ASP A 1 71 ? 2.678 0.274 11.074 1.00 88.06 71 ASP A O 1
ATOM 540 N N . GLY A 1 72 ? 3.029 -1.304 9.536 1.00 90.00 72 GLY A N 1
ATOM 541 C CA . GLY A 1 72 ? 1.608 -1.505 9.224 1.00 90.00 72 GLY A CA 1
ATOM 542 C C . GLY A 1 72 ? 0.966 -0.358 8.434 1.00 90.00 72 GLY A C 1
ATOM 543 O O . GLY A 1 72 ? -0.222 -0.410 8.105 1.00 90.00 72 GLY A O 1
ATOM 544 N N . SER A 1 73 ? 1.735 0.669 8.062 1.00 89.88 73 SER A N 1
ATOM 545 C CA . SER A 1 73 ? 1.207 1.837 7.359 1.00 89.88 73 SER A CA 1
ATOM 546 C C . SER A 1 73 ? 0.768 1.489 5.933 1.00 89.88 73 SER A C 1
ATOM 548 O O . SER A 1 73 ? 1.452 0.773 5.191 1.00 89.88 73 SER A O 1
ATOM 550 N N . LYS A 1 74 ? -0.370 2.052 5.512 1.00 93.62 74 LYS A N 1
ATOM 551 C CA . LYS A 1 74 ? -0.954 1.852 4.177 1.00 93.62 74 LYS A CA 1
ATOM 552 C C . LYS A 1 74 ? -0.422 2.899 3.193 1.00 93.62 74 LYS A C 1
ATOM 554 O O . LYS A 1 74 ? -0.575 4.099 3.396 1.00 93.62 74 LYS A O 1
ATOM 559 N N . TYR A 1 75 ? 0.140 2.447 2.073 1.00 94.31 75 TYR A N 1
ATOM 560 C CA . TYR A 1 75 ? 0.666 3.301 1.002 1.00 94.31 75 TYR A CA 1
ATOM 561 C C . TYR A 1 75 ? 0.121 2.883 -0.369 1.00 94.31 75 TYR A C 1
ATOM 563 O O . TYR A 1 75 ? -0.235 1.732 -0.587 1.00 94.31 75 TYR A O 1
ATOM 571 N N . LYS A 1 76 ? 0.113 3.780 -1.364 1.00 94.62 76 LYS A N 1
ATOM 572 C CA . LYS A 1 76 ? -0.161 3.387 -2.769 1.00 94.62 76 LYS A CA 1
ATOM 573 C C . LYS A 1 76 ? 0.997 2.576 -3.372 1.00 94.62 76 LYS A C 1
ATOM 575 O O . LYS A 1 76 ? 0.795 1.701 -4.215 1.00 94.62 76 LYS A O 1
ATOM 580 N N . GLN A 1 77 ? 2.218 2.895 -2.948 1.00 95.06 77 GLN A N 1
ATOM 581 C CA . GLN A 1 77 ? 3.456 2.226 -3.326 1.00 95.06 77 GLN A CA 1
ATOM 582 C C . GLN A 1 77 ? 4.505 2.447 -2.234 1.00 95.06 77 GLN A C 1
ATOM 584 O O . GLN A 1 77 ? 4.660 3.566 -1.750 1.00 95.06 77 GLN A O 1
ATOM 589 N N . ILE A 1 78 ? 5.264 1.402 -1.911 1.00 95.06 78 ILE A N 1
ATOM 590 C CA . ILE A 1 78 ? 6.454 1.505 -1.069 1.00 95.06 78 ILE A CA 1
ATOM 591 C C . ILE A 1 78 ? 7.571 2.119 -1.917 1.00 95.06 78 ILE A C 1
ATOM 593 O O . ILE A 1 78 ? 7.979 1.572 -2.948 1.00 95.06 78 ILE A O 1
ATOM 597 N N . THR A 1 79 ? 8.031 3.298 -1.512 1.00 94.31 79 THR A N 1
ATOM 598 C CA . THR A 1 79 ? 9.091 4.047 -2.200 1.00 94.31 79 THR A CA 1
ATOM 599 C C . THR A 1 79 ? 10.360 4.087 -1.357 1.00 94.31 79 THR A C 1
ATOM 601 O O . THR A 1 79 ? 10.327 3.790 -0.165 1.00 94.31 79 THR A O 1
ATOM 604 N N . ALA A 1 80 ? 11.477 4.508 -1.957 1.00 93.75 80 ALA A N 1
ATOM 605 C CA . ALA A 1 80 ? 12.721 4.728 -1.221 1.00 93.75 80 ALA A CA 1
ATOM 606 C C . ALA A 1 80 ? 12.533 5.706 -0.046 1.00 93.75 80 ALA A C 1
ATOM 608 O O . ALA A 1 80 ? 13.085 5.475 1.017 1.00 93.75 80 ALA A O 1
ATOM 609 N N . LYS A 1 81 ? 11.687 6.737 -0.193 1.00 93.19 81 LYS A N 1
ATOM 610 C CA . LYS A 1 81 ? 11.370 7.682 0.893 1.00 93.19 81 LYS A CA 1
ATOM 611 C C . LYS A 1 81 ? 10.643 7.011 2.061 1.00 93.19 81 LYS A C 1
ATOM 613 O O . LYS A 1 81 ? 10.922 7.315 3.212 1.00 93.19 81 LYS A O 1
ATOM 618 N N . THR A 1 82 ? 9.723 6.092 1.768 1.00 92.69 82 THR A N 1
ATOM 619 C CA . THR A 1 82 ? 9.017 5.320 2.801 1.00 92.69 82 THR A CA 1
ATOM 620 C C . THR A 1 82 ? 9.983 4.416 3.562 1.00 92.69 82 THR A C 1
ATOM 622 O O . THR A 1 82 ? 9.925 4.352 4.784 1.00 92.69 82 THR A O 1
ATOM 625 N N . LEU A 1 83 ? 10.895 3.756 2.842 1.00 94.25 83 LEU A N 1
ATOM 626 C CA . LEU A 1 83 ? 11.879 2.840 3.423 1.00 94.25 83 LEU A CA 1
ATOM 627 C C . LEU A 1 83 ? 13.036 3.556 4.132 1.00 94.25 83 LEU A C 1
ATOM 629 O O . LEU A 1 83 ? 13.609 3.000 5.063 1.00 94.25 83 LEU A O 1
ATOM 633 N N . ALA A 1 84 ? 13.337 4.800 3.748 1.00 92.94 84 ALA A N 1
ATOM 634 C CA . ALA A 1 84 ? 14.370 5.619 4.378 1.00 92.94 84 ALA A CA 1
ATOM 635 C C . ALA A 1 84 ? 14.105 5.850 5.872 1.00 92.94 84 ALA A C 1
ATOM 637 O O . ALA A 1 84 ? 15.053 5.912 6.645 1.00 92.94 84 ALA A O 1
ATOM 638 N N . LYS A 1 85 ? 12.830 5.883 6.293 1.00 91.81 85 LYS A N 1
ATOM 639 C CA . LYS A 1 85 ? 12.442 5.935 7.715 1.00 91.81 85 LYS A CA 1
ATOM 640 C C . LYS A 1 85 ? 13.003 4.764 8.531 1.00 91.81 85 LYS A C 1
ATOM 642 O O . LYS A 1 85 ? 13.230 4.907 9.723 1.00 91.81 85 LYS A O 1
ATOM 647 N N . PHE A 1 86 ? 13.229 3.627 7.877 1.00 91.81 86 PHE A N 1
ATOM 648 C CA . PHE A 1 86 ? 13.744 2.396 8.473 1.00 91.81 86 PHE A CA 1
ATOM 649 C C . PHE A 1 86 ? 15.208 2.130 8.094 1.00 91.81 86 PHE A C 1
ATOM 651 O O . PHE A 1 86 ? 15.728 1.064 8.406 1.00 91.81 86 PHE A O 1
ATOM 658 N N . GLY A 1 87 ? 15.865 3.051 7.375 1.00 93.31 87 GLY A N 1
ATOM 659 C CA . GLY A 1 87 ? 17.231 2.858 6.879 1.00 93.31 87 GLY A CA 1
ATOM 660 C C . GLY A 1 87 ? 17.377 1.718 5.863 1.00 93.31 87 GLY A C 1
ATOM 661 O O . GLY A 1 87 ? 18.469 1.182 5.713 1.00 93.31 87 GLY A O 1
ATOM 662 N N . LEU A 1 88 ? 16.294 1.325 5.179 1.00 93.62 88 LEU A N 1
ATOM 663 C CA . LEU A 1 88 ? 16.282 0.193 4.248 1.00 93.62 88 LEU A CA 1
ATOM 664 C C . LEU A 1 88 ? 16.221 0.654 2.789 1.00 93.62 88 LEU A C 1
ATOM 666 O O . LEU A 1 88 ? 15.534 1.614 2.429 1.00 93.62 88 LEU A O 1
ATOM 670 N N . THR A 1 89 ? 16.861 -0.100 1.903 1.00 94.69 89 THR A N 1
ATOM 671 C CA . THR A 1 89 ? 16.648 0.006 0.456 1.00 94.69 89 THR A CA 1
ATOM 672 C C . THR A 1 89 ? 15.530 -0.927 -0.012 1.00 94.69 89 THR A C 1
ATOM 674 O O . THR A 1 89 ? 15.188 -1.923 0.626 1.00 94.69 89 THR A O 1
ATOM 677 N N . ALA A 1 90 ? 14.974 -0.673 -1.202 1.00 93.00 90 ALA A N 1
ATOM 678 C CA . ALA A 1 90 ? 13.949 -1.549 -1.780 1.00 93.00 90 ALA A CA 1
ATOM 679 C C . ALA A 1 90 ? 14.447 -2.983 -2.041 1.00 93.00 90 ALA A C 1
ATOM 681 O O . ALA A 1 90 ? 13.642 -3.907 -2.136 1.00 93.00 90 ALA A O 1
ATOM 682 N N . LYS A 1 91 ? 15.760 -3.192 -2.203 1.00 94.00 91 LYS A N 1
ATOM 683 C CA . LYS A 1 91 ? 16.346 -4.529 -2.370 1.00 94.00 91 LYS A CA 1
ATOM 684 C C . LYS A 1 91 ? 16.432 -5.255 -1.028 1.00 94.00 91 LYS A C 1
ATOM 686 O O . LYS A 1 91 ? 16.040 -6.415 -0.950 1.00 94.00 91 LYS A O 1
ATOM 691 N N . GLU A 1 92 ? 16.885 -4.565 0.013 1.00 94.50 92 GLU A N 1
ATOM 692 C CA . GLU A 1 92 ? 16.966 -5.112 1.372 1.00 94.50 92 GLU A CA 1
ATOM 693 C C . GLU A 1 92 ? 15.587 -5.404 1.943 1.00 94.50 92 GLU A C 1
ATOM 695 O O . GLU A 1 92 ? 15.391 -6.483 2.484 1.00 94.50 92 GLU A O 1
ATOM 700 N N . TYR A 1 93 ? 14.608 -4.520 1.732 1.00 94.75 93 TYR A N 1
ATOM 701 C CA . TYR A 1 93 ? 13.225 -4.767 2.139 1.00 94.75 93 TYR A CA 1
ATOM 702 C C . TYR A 1 93 ? 12.661 -6.040 1.490 1.00 94.75 93 TYR A C 1
ATOM 704 O O . TYR A 1 93 ? 12.053 -6.871 2.162 1.00 94.75 93 TYR A O 1
ATOM 712 N N . ARG A 1 94 ? 12.915 -6.246 0.187 1.00 94.12 94 ARG A N 1
ATOM 713 C CA . ARG A 1 94 ? 12.517 -7.487 -0.493 1.00 94.12 94 ARG A CA 1
ATOM 714 C C . ARG A 1 94 ? 13.223 -8.710 0.081 1.00 94.12 94 ARG A C 1
ATOM 716 O O . ARG A 1 94 ? 12.570 -9.723 0.279 1.00 94.12 94 ARG A O 1
ATOM 723 N N . LYS A 1 95 ? 14.523 -8.613 0.370 1.00 94.25 95 LYS A N 1
ATOM 724 C CA . LYS A 1 95 ? 15.301 -9.710 0.963 1.00 94.25 95 LYS A CA 1
ATOM 725 C C . LYS A 1 95 ? 14.823 -10.047 2.380 1.00 94.25 95 LYS A C 1
ATOM 727 O O . LYS A 1 95 ? 14.662 -11.220 2.686 1.00 94.25 95 LYS A O 1
ATOM 732 N N . LYS A 1 96 ? 14.569 -9.032 3.211 1.00 93.50 96 LYS A N 1
ATOM 733 C CA . LYS A 1 96 ? 14.125 -9.165 4.607 1.00 93.50 96 LYS A CA 1
ATOM 734 C C . LYS A 1 96 ? 12.799 -9.915 4.711 1.00 93.50 96 LYS A C 1
ATOM 736 O O . LYS A 1 96 ? 12.664 -10.796 5.546 1.00 93.50 96 LYS A O 1
ATOM 741 N N . TRP A 1 97 ? 11.859 -9.594 3.826 1.00 93.25 97 TRP A N 1
ATOM 742 C CA . TRP A 1 97 ? 10.520 -10.184 3.809 1.00 93.25 97 TRP A CA 1
ATOM 743 C C . TRP A 1 97 ? 10.334 -11.255 2.721 1.00 93.25 97 TRP A C 1
ATOM 745 O O . TRP A 1 97 ? 9.209 -11.592 2.385 1.00 93.25 97 TRP A O 1
ATOM 755 N N . GLY A 1 98 ? 11.404 -11.768 2.108 1.00 91.88 98 GLY A N 1
ATOM 756 C CA . GLY A 1 98 ? 11.310 -12.867 1.135 1.00 91.88 98 GLY A CA 1
ATOM 757 C C . GLY A 1 98 ? 10.536 -12.567 -0.161 1.00 91.88 98 GLY A C 1
ATOM 758 O O . GLY A 1 98 ? 10.047 -13.485 -0.816 1.00 91.88 98 GLY A O 1
ATOM 759 N N . PHE A 1 99 ? 10.408 -11.304 -0.577 1.00 93.38 99 PHE A N 1
ATOM 760 C CA . PHE A 1 99 ? 9.805 -10.966 -1.871 1.00 93.38 99 PHE A CA 1
ATOM 761 C C . PHE A 1 99 ? 10.739 -11.310 -3.040 1.00 93.38 99 PHE A C 1
ATOM 763 O O . PHE A 1 99 ? 11.942 -11.044 -2.999 1.00 93.38 99 PHE A O 1
ATOM 770 N N . SER A 1 100 ? 10.162 -11.777 -4.153 1.00 93.12 100 SER A N 1
ATOM 771 C CA . SER A 1 100 ? 10.899 -11.936 -5.414 1.00 93.12 100 SER A CA 1
ATOM 772 C C . SER A 1 100 ? 11.523 -10.613 -5.872 1.00 93.12 100 SER A C 1
ATOM 774 O O . SER A 1 100 ? 10.914 -9.545 -5.767 1.00 93.12 100 SER A O 1
ATOM 776 N N . ALA A 1 101 ? 12.721 -10.676 -6.457 1.00 91.62 101 ALA A N 1
ATOM 777 C CA . ALA A 1 101 ? 13.465 -9.502 -6.915 1.00 91.62 101 ALA A CA 1
ATOM 778 C C . ALA A 1 101 ? 12.688 -8.639 -7.928 1.00 91.62 101 ALA A C 1
ATOM 780 O O . ALA A 1 101 ? 12.872 -7.421 -7.974 1.00 91.62 101 ALA A O 1
ATOM 781 N N . ARG A 1 102 ? 11.803 -9.256 -8.723 1.00 91.00 102 ARG A N 1
ATOM 782 C CA . ARG A 1 102 ? 10.967 -8.570 -9.725 1.00 91.00 102 ARG A CA 1
ATOM 783 C C . ARG A 1 102 ? 9.591 -8.159 -9.196 1.00 91.00 102 ARG A C 1
ATOM 785 O O . ARG A 1 102 ? 8.831 -7.534 -9.932 1.00 91.00 102 ARG A O 1
ATOM 792 N N . GLN A 1 103 ? 9.265 -8.478 -7.944 1.00 92.75 103 GLN A N 1
ATOM 793 C CA . GLN A 1 103 ? 7.953 -8.178 -7.384 1.00 92.75 103 GLN A CA 1
ATOM 794 C C . GLN A 1 103 ? 7.759 -6.655 -7.233 1.00 92.75 103 GLN A C 1
ATOM 796 O O . GLN A 1 103 ? 8.597 -5.979 -6.609 1.00 92.75 103 GLN A O 1
ATOM 801 N N . PRO A 1 104 ? 6.663 -6.087 -7.779 1.00 93.06 104 PRO A N 1
ATOM 802 C CA . PRO A 1 104 ? 6.325 -4.687 -7.567 1.00 93.06 104 PRO A CA 1
ATOM 803 C C . PRO A 1 104 ? 5.850 -4.460 -6.129 1.00 93.06 104 PRO A C 1
ATOM 805 O O . PRO A 1 104 ? 4.940 -5.131 -5.656 1.00 93.06 104 PRO A O 1
ATOM 808 N N . LEU A 1 105 ? 6.413 -3.456 -5.454 1.00 95.44 105 LEU A N 1
ATOM 809 C CA . LEU A 1 105 ? 5.990 -3.024 -4.113 1.00 95.44 105 LEU A CA 1
ATOM 810 C C . LEU A 1 105 ? 4.893 -1.943 -4.184 1.00 95.44 105 LEU A C 1
ATOM 812 O O . LEU A 1 105 ? 4.898 -0.964 -3.441 1.00 95.44 105 LEU A O 1
ATOM 816 N N . SER A 1 106 ? 3.987 -2.067 -5.151 1.00 96.56 106 SER A N 1
ATOM 817 C CA . SER A 1 106 ? 2.918 -1.101 -5.429 1.00 96.56 106 SER A CA 1
ATOM 818 C C . SER A 1 106 ? 1.576 -1.798 -5.536 1.00 96.56 106 SER A C 1
ATOM 820 O O . SER A 1 106 ? 1.534 -2.963 -5.930 1.00 96.56 106 SER A O 1
ATOM 822 N N . ALA A 1 107 ? 0.493 -1.072 -5.266 1.00 96.50 107 ALA A N 1
ATOM 823 C CA . ALA A 1 107 ? -0.851 -1.624 -5.346 1.00 96.50 107 ALA A CA 1
ATOM 824 C C . ALA A 1 107 ? -1.138 -2.175 -6.752 1.00 96.50 107 ALA A C 1
ATOM 826 O O . ALA A 1 107 ? -0.697 -1.602 -7.762 1.00 96.50 107 ALA A O 1
ATOM 827 N N . LYS A 1 108 ? -1.919 -3.259 -6.833 1.00 95.81 108 LYS A N 1
ATOM 828 C CA . LYS A 1 108 ? -2.230 -3.916 -8.117 1.00 95.81 108 LYS A CA 1
ATOM 829 C C . LYS A 1 108 ? -2.900 -2.947 -9.095 1.00 95.81 108 LYS A C 1
ATOM 831 O O . LYS A 1 108 ? -2.528 -2.902 -10.266 1.00 95.81 108 LYS A O 1
ATOM 836 N N . ALA A 1 109 ? -3.814 -2.105 -8.606 1.00 96.50 109 ALA A N 1
ATOM 837 C CA . ALA A 1 109 ? -4.478 -1.088 -9.417 1.00 96.50 109 ALA A CA 1
ATOM 838 C C . ALA A 1 109 ? -3.498 -0.040 -9.969 1.00 96.50 109 ALA A C 1
ATOM 840 O O . ALA A 1 109 ? -3.623 0.358 -11.124 1.00 96.50 109 ALA A O 1
ATOM 841 N N . LEU A 1 110 ? -2.497 0.389 -9.191 1.00 95.88 110 LEU A N 1
ATOM 842 C CA . LEU A 1 110 ? -1.498 1.356 -9.659 1.00 95.88 110 LEU A CA 1
ATOM 843 C C . LEU A 1 110 ? -0.596 0.750 -10.743 1.00 95.88 110 LEU A C 1
ATOM 845 O O . LEU A 1 110 ? -0.331 1.395 -11.759 1.00 95.88 110 LEU A O 1
ATOM 849 N N . SER A 1 111 ? -0.168 -0.501 -10.556 1.00 94.56 111 SER A N 1
ATOM 850 C CA . SER A 1 111 ? 0.593 -1.243 -11.571 1.00 94.56 111 SER A CA 1
ATOM 851 C C . SER A 1 111 ? -0.207 -1.433 -12.861 1.00 94.56 111 SER A C 1
ATOM 853 O O . SER A 1 111 ? 0.322 -1.215 -13.950 1.00 94.56 111 SER A O 1
ATOM 855 N N . ALA A 1 112 ? -1.490 -1.788 -12.749 1.00 95.38 112 ALA A N 1
ATOM 856 C CA . ALA A 1 112 ? -2.383 -1.946 -13.894 1.00 95.38 112 ALA A CA 1
ATOM 857 C C . ALA A 1 112 ? -2.592 -0.623 -14.647 1.00 95.38 112 ALA A C 1
ATOM 859 O O . ALA A 1 112 ? -2.472 -0.598 -15.870 1.00 95.38 112 ALA A O 1
ATOM 860 N N . LYS A 1 113 ? -2.812 0.488 -13.928 1.00 96.12 113 LYS A N 1
ATOM 861 C CA . LYS A 1 113 ? -2.932 1.830 -14.522 1.00 96.12 113 LYS A CA 1
ATOM 862 C C . LYS A 1 113 ? -1.679 2.216 -15.306 1.00 96.12 113 LYS A C 1
ATOM 864 O O . LYS A 1 113 ? -1.787 2.596 -16.465 1.00 96.12 113 LYS A O 1
ATOM 869 N N . ARG A 1 114 ? -0.489 2.049 -14.716 1.00 94.94 114 ARG A N 1
ATOM 870 C CA . ARG A 1 114 ? 0.781 2.323 -15.413 1.00 94.94 114 ARG A CA 1
ATOM 871 C C . ARG A 1 114 ? 0.975 1.436 -16.637 1.00 94.94 114 ARG A C 1
ATOM 873 O O . ARG A 1 114 ? 1.441 1.919 -17.660 1.00 94.94 114 ARG A O 1
ATOM 880 N N . ARG A 1 115 ? 0.602 0.156 -16.547 1.00 94.06 115 ARG A N 1
ATOM 881 C CA . ARG A 1 115 ? 0.653 -0.761 -17.691 1.00 94.06 115 ARG A CA 1
ATOM 882 C C . ARG A 1 115 ? -0.274 -0.302 -18.818 1.00 94.06 115 ARG A C 1
ATOM 884 O O . ARG A 1 115 ? 0.146 -0.366 -19.964 1.00 94.06 115 ARG A O 1
ATOM 891 N N . LYS A 1 116 ? -1.494 0.149 -18.505 1.00 96.06 116 LYS A N 1
ATOM 892 C CA . LYS A 1 116 ? -2.443 0.674 -19.499 1.00 96.06 116 LYS A CA 1
ATOM 893 C C . LYS A 1 116 ? -1.865 1.901 -20.206 1.00 96.06 116 LYS A C 1
ATOM 895 O O . LYS A 1 116 ? -1.660 1.845 -21.407 1.00 96.06 116 LYS A O 1
ATOM 900 N N . VAL A 1 117 ? -1.438 2.906 -19.439 1.00 96.44 117 VAL A N 1
ATOM 901 C CA . VAL A 1 117 ? -0.794 4.115 -19.984 1.00 96.44 117 VAL A CA 1
ATOM 902 C C . VAL A 1 117 ? 0.419 3.765 -20.852 1.00 96.44 117 VAL A C 1
ATOM 904 O O . VAL A 1 117 ? 0.618 4.347 -21.910 1.00 96.44 117 VAL A O 1
ATOM 907 N N . ALA A 1 118 ? 1.228 2.784 -20.445 1.00 94.69 118 ALA A N 1
ATOM 908 C CA . ALA A 1 118 ? 2.389 2.383 -21.231 1.00 94.69 118 ALA A CA 1
ATOM 909 C C . ALA A 1 118 ? 2.032 1.714 -22.568 1.00 94.69 118 ALA A C 1
ATOM 911 O O . ALA A 1 118 ? 2.774 1.874 -23.538 1.00 94.69 118 ALA A O 1
ATOM 912 N N . LYS A 1 119 ? 0.919 0.971 -22.611 1.00 94.81 119 LYS A N 1
ATOM 913 C CA . LYS A 1 119 ? 0.382 0.401 -23.852 1.00 94.81 119 LYS A CA 1
ATOM 914 C C . LYS A 1 119 ? -0.150 1.502 -24.762 1.00 94.81 119 LYS A C 1
ATOM 916 O O . LYS A 1 119 ? 0.238 1.535 -25.921 1.00 94.81 119 LYS A O 1
ATOM 921 N N . ASP A 1 120 ? -0.930 2.429 -24.213 1.00 94.50 120 ASP A N 1
ATOM 922 C CA . ASP A 1 120 ? -1.511 3.548 -24.966 1.00 94.50 120 ASP A CA 1
ATOM 923 C C . ASP A 1 120 ? -0.414 4.435 -25.598 1.00 94.50 120 ASP A C 1
ATOM 925 O O . ASP A 1 120 ? -0.563 4.929 -26.709 1.00 94.50 120 ASP A O 1
ATOM 929 N N . LEU A 1 121 ? 0.738 4.582 -24.930 1.00 95.12 121 LEU A N 1
ATOM 930 C CA . LEU A 1 121 ? 1.899 5.336 -25.435 1.00 95.12 121 LEU A CA 1
ATOM 931 C C . LEU A 1 121 ? 2.792 4.567 -26.436 1.00 95.12 121 LEU A C 1
ATOM 933 O O . LEU A 1 121 ? 3.809 5.113 -26.897 1.00 95.12 121 LEU A O 1
ATOM 937 N N . GLY A 1 122 ? 2.489 3.296 -26.728 1.00 93.88 122 GLY A N 1
ATOM 938 C CA . GLY A 1 122 ? 3.302 2.443 -27.606 1.00 93.88 122 GLY A CA 1
ATOM 939 C C . GLY A 1 122 ? 4.728 2.205 -27.086 1.00 93.88 122 GLY A C 1
ATOM 940 O O . GLY A 1 122 ? 5.667 2.016 -27.862 1.00 93.88 122 GLY A O 1
ATOM 941 N N . LEU A 1 123 ? 4.946 2.263 -25.763 1.00 93.06 123 LEU A N 1
ATOM 942 C CA . LEU A 1 123 ? 6.286 2.108 -25.171 1.00 93.06 123 LEU A CA 1
ATOM 943 C C . LEU A 1 123 ? 6.852 0.695 -25.376 1.00 93.06 123 LEU A C 1
ATOM 945 O O . LEU A 1 123 ? 8.070 0.525 -25.423 1.00 93.06 123 LEU A O 1
ATOM 949 N N . ALA A 1 124 ? 5.981 -0.310 -25.502 1.00 90.31 124 ALA A N 1
ATOM 950 C CA . ALA A 1 124 ? 6.381 -1.688 -25.768 1.00 90.31 124 ALA A CA 1
ATOM 951 C C . ALA A 1 124 ? 7.041 -1.832 -27.150 1.00 90.31 124 ALA A C 1
ATOM 953 O O . ALA A 1 124 ? 8.139 -2.385 -27.236 1.00 90.31 124 ALA A O 1
ATOM 954 N N . ASP A 1 125 ? 6.430 -1.262 -28.189 1.00 92.00 125 ASP A N 1
ATOM 955 C CA . ASP A 1 125 ? 6.910 -1.362 -29.573 1.00 92.00 125 ASP A CA 1
ATOM 956 C C . ASP A 1 125 ? 8.207 -0.577 -29.765 1.00 92.00 125 ASP A C 1
ATOM 958 O O . ASP A 1 125 ? 9.182 -1.087 -30.321 1.00 92.00 125 ASP A O 1
ATOM 962 N N . LYS A 1 126 ? 8.282 0.626 -29.181 1.00 93.50 126 LYS A N 1
ATOM 963 C CA . LYS A 1 126 ? 9.513 1.434 -29.151 1.00 93.50 126 LYS A CA 1
ATOM 964 C C . LYS A 1 126 ? 10.667 0.682 -28.479 1.00 93.50 126 LYS A C 1
ATOM 966 O O . LYS A 1 126 ? 11.800 0.711 -28.960 1.00 93.50 126 LYS A O 1
ATOM 971 N N . LEU A 1 127 ? 10.392 -0.028 -27.381 1.00 93.31 127 LEU A N 1
ATOM 972 C CA . LEU A 1 127 ? 11.396 -0.836 -26.687 1.00 93.31 127 LEU A CA 1
ATOM 973 C C . LEU A 1 127 ? 11.803 -2.078 -27.499 1.00 93.31 127 LEU A C 1
ATOM 975 O O . LEU A 1 127 ? 12.975 -2.459 -27.467 1.00 93.31 127 LEU A O 1
ATOM 979 N N . ALA A 1 128 ? 10.871 -2.706 -28.222 1.00 93.19 128 ALA A N 1
ATOM 980 C CA . ALA A 1 128 ? 11.155 -3.832 -29.112 1.00 93.19 128 ALA A CA 1
ATOM 981 C C . ALA A 1 128 ? 12.049 -3.408 -30.290 1.00 93.19 128 ALA A C 1
ATOM 983 O O . ALA A 1 128 ? 13.094 -4.023 -30.513 1.00 93.19 128 ALA A O 1
ATOM 984 N N . ALA A 1 129 ? 11.720 -2.300 -30.960 1.00 93.88 129 ALA A N 1
ATOM 985 C CA . ALA A 1 129 ? 12.530 -1.730 -32.036 1.00 93.88 129 ALA A CA 1
ATOM 986 C C . ALA A 1 129 ? 13.950 -1.371 -31.563 1.00 93.88 129 ALA A C 1
ATOM 988 O O . ALA A 1 129 ? 14.940 -1.752 -32.193 1.00 93.88 129 ALA A O 1
ATOM 989 N N . ALA A 1 130 ? 14.077 -0.723 -30.399 1.00 94.19 130 ALA A N 1
ATOM 990 C CA . ALA A 1 130 ? 15.380 -0.399 -29.819 1.00 94.19 130 ALA A CA 1
ATOM 991 C C . ALA A 1 130 ? 16.212 -1.651 -29.481 1.00 94.19 130 ALA A C 1
ATOM 993 O O . ALA A 1 130 ? 17.437 -1.640 -29.625 1.00 94.19 130 ALA A O 1
ATOM 994 N N . ARG A 1 131 ? 15.573 -2.745 -29.041 1.00 94.31 131 ARG A N 1
ATOM 995 C CA . ARG A 1 131 ? 16.259 -4.025 -28.794 1.00 94.31 131 ARG A CA 1
ATOM 996 C C . ARG A 1 131 ? 16.759 -4.664 -30.084 1.00 94.31 131 ARG A C 1
ATOM 998 O O . ARG A 1 131 ? 17.907 -5.100 -30.106 1.00 94.31 131 ARG A O 1
ATOM 1005 N N . LEU A 1 132 ? 15.951 -4.664 -31.145 1.00 94.06 132 LEU A N 1
ATOM 1006 C CA . LEU A 1 132 ? 16.363 -5.168 -32.458 1.00 94.06 132 LEU A CA 1
ATOM 1007 C C . LEU A 1 132 ? 17.564 -4.378 -32.998 1.00 94.06 132 LEU A C 1
ATOM 1009 O O . LEU A 1 132 ? 18.570 -4.983 -33.363 1.00 94.06 132 LEU A O 1
ATOM 1013 N N . ALA A 1 133 ? 17.524 -3.044 -32.944 1.00 93.25 133 ALA A N 1
ATOM 1014 C CA . ALA A 1 133 ? 18.644 -2.192 -33.359 1.00 93.25 133 ALA A CA 1
ATOM 1015 C C . ALA A 1 133 ? 19.931 -2.461 -32.553 1.00 93.25 133 ALA A C 1
ATOM 1017 O O . ALA A 1 133 ? 21.022 -2.567 -33.117 1.00 93.25 133 ALA A O 1
ATOM 1018 N N . ARG A 1 134 ? 19.817 -2.643 -31.230 1.00 92.62 134 ARG A N 1
ATOM 1019 C CA . ARG A 1 134 ? 20.958 -3.031 -30.380 1.00 92.62 134 ARG A CA 1
ATOM 1020 C C . ARG A 1 134 ? 21.490 -4.427 -30.702 1.00 92.62 134 ARG A C 1
ATOM 1022 O O . ARG A 1 134 ? 22.694 -4.634 -30.651 1.00 92.62 134 ARG A O 1
ATOM 1029 N N . SER A 1 135 ? 20.620 -5.381 -31.032 1.00 90.81 135 SER A N 1
ATOM 1030 C CA . SER A 1 135 ? 21.053 -6.735 -31.399 1.00 90.81 135 SER A CA 1
ATOM 1031 C C . SER A 1 135 ? 21.762 -6.771 -32.755 1.00 90.81 135 SER A C 1
ATOM 1033 O O . SER A 1 135 ? 22.794 -7.422 -32.866 1.00 90.81 135 SER A O 1
ATOM 1035 N N . LYS A 1 136 ? 21.286 -5.998 -33.742 1.00 90.25 136 LYS A N 1
ATOM 1036 C CA . LYS A 1 136 ? 21.937 -5.854 -35.053 1.00 90.25 136 LYS A CA 1
ATOM 1037 C C . LYS A 1 136 ? 23.315 -5.205 -34.925 1.00 90.25 136 LYS A C 1
ATOM 1039 O O . LYS A 1 136 ? 24.297 -5.783 -35.365 1.00 90.25 136 LYS A O 1
ATOM 1044 N N . THR A 1 137 ? 23.414 -4.079 -34.214 1.00 88.81 137 THR A N 1
ATOM 1045 C CA . THR A 1 137 ? 24.708 -3.411 -33.970 1.00 88.81 137 THR A CA 1
ATOM 1046 C C . THR A 1 137 ? 25.678 -4.272 -33.151 1.00 88.81 137 THR A C 1
ATOM 1048 O O . THR A 1 137 ? 26.885 -4.211 -33.366 1.00 88.81 137 THR A O 1
ATOM 1051 N N . ALA A 1 138 ? 25.184 -5.106 -32.227 1.00 86.44 138 ALA A N 1
ATOM 1052 C CA . ALA A 1 138 ? 26.019 -6.059 -31.494 1.00 86.44 138 ALA A CA 1
ATOM 1053 C C . ALA A 1 138 ? 26.483 -7.244 -32.360 1.00 86.44 138 ALA A C 1
ATOM 1055 O O . ALA A 1 138 ? 27.592 -7.731 -32.153 1.00 86.44 138 ALA A O 1
ATOM 1056 N N . ALA A 1 139 ? 25.665 -7.698 -33.314 1.00 84.00 139 ALA A N 1
ATOM 1057 C CA . ALA A 1 139 ? 26.038 -8.732 -34.277 1.00 84.00 139 ALA A CA 1
ATOM 1058 C C . ALA A 1 139 ? 27.068 -8.210 -35.291 1.00 84.00 139 ALA A C 1
ATOM 1060 O O . ALA A 1 139 ? 28.076 -8.866 -35.523 1.00 84.00 139 ALA A O 1
ATOM 1061 N N . GLU A 1 140 ? 26.887 -6.994 -35.803 1.00 80.44 140 GLU A N 1
ATOM 1062 C CA . GLU A 1 140 ? 27.812 -6.347 -36.743 1.00 80.44 140 GLU A CA 1
ATOM 1063 C C . GLU A 1 140 ? 29.189 -6.085 -36.109 1.00 80.44 140 GLU A C 1
ATOM 1065 O O . GLU A 1 140 ? 30.221 -6.382 -36.704 1.00 80.44 140 GLU A O 1
ATOM 1070 N N . ARG A 1 141 ? 29.225 -5.674 -34.831 1.00 80.94 141 ARG A N 1
ATOM 1071 C CA . ARG A 1 141 ? 30.474 -5.564 -34.049 1.00 80.94 141 ARG A CA 1
ATOM 1072 C C . ARG A 1 141 ? 31.180 -6.899 -33.796 1.00 80.94 141 ARG A C 1
ATOM 1074 O O . ARG A 1 141 ? 32.357 -6.886 -33.457 1.00 80.94 141 ARG A O 1
ATOM 1081 N N . LYS A 1 142 ? 30.473 -8.027 -33.896 1.00 74.81 142 LYS A N 1
ATOM 1082 C CA . LYS A 1 142 ? 31.049 -9.376 -33.772 1.00 74.81 142 LYS A CA 1
ATOM 1083 C C . LYS A 1 142 ? 31.412 -10.000 -35.123 1.00 74.81 142 LYS A C 1
ATOM 1085 O O . LYS A 1 142 ? 32.207 -10.930 -35.135 1.00 74.81 142 LYS A O 1
ATOM 1090 N N . ALA A 1 143 ? 30.827 -9.515 -36.217 1.00 72.75 143 ALA A N 1
ATOM 1091 C CA . ALA A 1 143 ? 31.066 -9.992 -37.578 1.00 72.75 143 ALA A CA 1
ATOM 1092 C C . ALA A 1 143 ? 32.140 -9.183 -38.330 1.00 72.75 143 ALA A C 1
ATOM 1094 O O . ALA A 1 143 ? 32.644 -9.650 -39.347 1.00 72.75 143 ALA A O 1
ATOM 1095 N N . ALA A 1 144 ? 32.514 -7.993 -37.846 1.00 61.50 144 ALA A N 1
ATOM 1096 C CA . ALA A 1 144 ? 33.664 -7.264 -38.373 1.00 61.50 144 ALA A CA 1
ATOM 1097 C C . ALA A 1 144 ? 34.969 -8.043 -38.080 1.00 61.50 144 ALA A C 1
ATOM 1099 O O . ALA A 1 144 ? 35.229 -8.354 -36.912 1.00 61.50 144 ALA A O 1
ATOM 1100 N N . PRO A 1 145 ? 35.789 -8.371 -39.097 1.00 48.06 145 PRO A N 1
ATOM 1101 C CA . PRO A 1 145 ? 37.041 -9.090 -38.897 1.00 48.06 145 PRO A CA 1
ATOM 1102 C C . PRO A 1 145 ? 38.022 -8.243 -38.082 1.00 48.06 145 PRO A C 1
ATOM 1104 O O . PRO A 1 145 ? 38.140 -7.032 -38.276 1.00 48.06 145 PRO A O 1
ATOM 1107 N N . ALA A 1 146 ? 38.750 -8.895 -37.175 1.00 58.78 146 ALA A N 1
ATOM 1108 C CA . ALA A 1 146 ? 39.900 -8.307 -36.506 1.00 58.78 146 ALA A CA 1
ATOM 1109 C C . ALA A 1 146 ? 41.017 -8.079 -37.537 1.00 58.78 146 ALA A C 1
ATOM 1111 O O . ALA A 1 146 ? 41.867 -8.938 -37.741 1.00 58.78 146 ALA A O 1
ATOM 1112 N N . THR A 1 147 ? 41.015 -6.928 -38.208 1.00 46.25 147 THR A N 1
ATOM 1113 C CA . THR A 1 147 ? 42.214 -6.432 -38.887 1.00 46.25 147 THR A CA 1
ATOM 1114 C C . THR A 1 147 ? 43.102 -5.779 -37.835 1.00 46.25 147 THR A C 1
ATOM 1116 O O . THR A 1 147 ? 42.768 -4.728 -37.280 1.00 46.25 147 THR A O 1
ATOM 1119 N N . GLU A 1 148 ? 44.198 -6.458 -37.517 1.00 47.19 148 GLU A N 1
ATOM 1120 C CA . GLU A 1 148 ? 45.234 -6.019 -36.591 1.00 47.19 148 GLU A CA 1
ATOM 1121 C C . GLU A 1 148 ? 45.852 -4.667 -36.989 1.00 47.19 148 GLU A C 1
ATOM 1123 O O . GLU A 1 148 ? 46.130 -4.395 -38.152 1.00 47.19 148 GLU A O 1
ATOM 1128 N N . GLY A 1 149 ? 46.152 -3.856 -35.969 1.00 47.62 149 GLY A N 1
ATOM 1129 C CA . GLY A 1 149 ? 47.386 -3.073 -35.934 1.00 47.62 149 GLY A CA 1
ATOM 1130 C C . GLY A 1 149 ? 47.395 -1.688 -36.586 1.00 47.62 149 GLY A C 1
ATOM 1131 O O . GLY A 1 149 ? 48.030 -1.484 -37.615 1.00 47.62 149 GLY A O 1
ATOM 1132 N N . LYS A 1 150 ? 46.948 -0.659 -35.851 1.00 35.66 150 LYS A N 1
ATOM 1133 C CA . LYS A 1 150 ? 47.806 0.530 -35.717 1.00 35.66 150 LYS A CA 1
ATOM 1134 C C . LYS A 1 150 ? 47.718 1.140 -34.326 1.00 35.66 150 LYS A C 1
ATOM 1136 O O . LYS A 1 150 ? 46.651 1.436 -33.800 1.00 35.66 150 LYS A O 1
ATOM 1141 N N . ALA A 1 151 ? 48.907 1.247 -33.752 1.00 35.75 151 ALA A N 1
ATOM 1142 C CA . ALA A 1 151 ? 49.236 1.696 -32.420 1.00 35.75 151 ALA A CA 1
ATOM 1143 C C . ALA A 1 151 ? 48.449 2.923 -31.945 1.00 35.75 151 ALA A C 1
ATOM 1145 O O . ALA A 1 151 ? 48.269 3.910 -32.657 1.00 35.75 151 ALA A O 1
ATOM 1146 N N . MET A 1 152 ? 48.100 2.875 -30.661 1.00 42.62 152 MET A N 1
ATOM 1147 C CA . MET A 1 152 ? 47.843 4.049 -29.841 1.00 42.62 152 MET A CA 1
ATOM 1148 C C . MET A 1 152 ? 48.953 5.092 -30.063 1.00 42.62 152 MET A C 1
ATOM 1150 O O . MET A 1 152 ? 50.118 4.785 -29.797 1.00 42.62 152 MET A O 1
ATOM 1154 N N . PRO A 1 153 ? 48.654 6.356 -30.406 1.00 38.69 153 PRO A N 1
ATOM 1155 C CA . PRO A 1 153 ? 49.523 7.428 -29.976 1.00 38.69 153 PRO A CA 1
ATOM 1156 C C . PRO A 1 153 ? 49.251 7.631 -28.485 1.00 38.69 153 PRO A C 1
ATOM 1158 O O . PRO A 1 153 ? 48.323 8.328 -28.072 1.00 38.69 153 PRO A O 1
ATOM 1161 N N . ALA A 1 154 ? 50.083 6.988 -27.666 1.00 40.81 154 ALA A N 1
ATOM 1162 C CA . ALA A 1 154 ? 50.306 7.390 -26.290 1.00 40.81 154 ALA A CA 1
ATOM 1163 C C . ALA A 1 154 ? 50.681 8.881 -26.290 1.00 40.81 154 ALA A C 1
ATOM 1165 O O . ALA A 1 154 ? 51.813 9.265 -26.600 1.00 40.81 154 ALA A O 1
ATOM 1166 N N . LYS A 1 155 ? 49.715 9.750 -25.976 1.00 38.19 155 LYS A N 1
ATOM 1167 C CA . LYS A 1 155 ? 49.978 11.175 -25.794 1.00 38.19 155 LYS A CA 1
ATOM 1168 C C . LYS A 1 155 ? 50.764 11.334 -24.493 1.00 38.19 155 LYS A C 1
ATOM 1170 O O . LYS A 1 155 ? 50.207 11.332 -23.398 1.00 38.19 155 LYS A O 1
ATOM 1175 N N . LYS A 1 156 ? 52.086 11.426 -24.664 1.00 35.16 156 LYS A N 1
ATOM 1176 C CA . LYS A 1 156 ? 53.094 11.908 -23.715 1.00 35.16 156 LYS A CA 1
ATOM 1177 C C . LYS A 1 156 ? 52.511 12.981 -22.782 1.00 35.16 156 LYS A C 1
ATOM 1179 O O . LYS A 1 156 ? 52.298 14.114 -23.209 1.00 35.16 156 LYS A O 1
ATOM 1184 N N . LYS A 1 157 ? 52.367 12.674 -21.491 1.00 35.56 157 LYS A N 1
ATOM 1185 C CA . LYS A 1 157 ? 52.595 13.682 -20.448 1.00 35.56 157 LYS A CA 1
ATOM 1186 C C . LYS A 1 157 ? 54.101 13.698 -20.187 1.00 35.56 157 LYS A C 1
ATOM 1188 O O . LYS A 1 157 ? 54.640 12.760 -19.610 1.00 35.56 157 LYS A O 1
ATOM 1193 N N . LYS A 1 158 ? 54.778 14.727 -20.706 1.00 34.12 158 LYS A N 1
ATOM 1194 C CA . LYS A 1 158 ? 56.180 15.036 -20.392 1.00 34.12 158 LYS A CA 1
ATOM 1195 C C . LYS A 1 158 ? 56.324 15.292 -18.884 1.00 34.12 158 LYS A C 1
ATOM 1197 O O . LYS A 1 158 ? 55.501 15.991 -18.298 1.00 34.12 158 LYS A O 1
ATOM 1202 N N . ALA A 1 159 ? 57.383 14.740 -18.300 1.00 31.02 159 ALA A N 1
ATOM 1203 C CA . ALA A 1 159 ? 57.914 15.086 -16.983 1.00 31.02 159 ALA A CA 1
ATOM 1204 C C . ALA A 1 159 ? 58.611 16.471 -17.042 1.00 31.02 159 ALA A C 1
ATOM 1206 O O . ALA A 1 159 ? 59.253 16.765 -18.048 1.00 31.02 159 ALA A O 1
ATOM 1207 N N . ALA A 1 160 ? 58.372 17.366 -16.066 1.00 35.91 160 ALA A N 1
ATOM 1208 C CA . ALA A 1 160 ? 59.277 17.766 -14.952 1.00 35.91 160 ALA A CA 1
ATOM 1209 C C . ALA A 1 160 ? 59.850 19.204 -15.164 1.00 35.91 160 ALA A C 1
ATOM 1211 O O . ALA A 1 160 ? 59.802 19.642 -16.312 1.00 35.91 160 ALA A O 1
ATOM 1212 N N . PRO A 1 161 ? 60.380 19.951 -14.146 1.00 41.78 161 PRO A N 1
ATOM 1213 C CA . PRO A 1 161 ? 60.878 19.464 -12.845 1.00 41.78 161 PRO A CA 1
ATOM 1214 C C . PRO A 1 161 ? 60.673 20.323 -11.554 1.00 41.78 161 PRO A C 1
ATOM 1216 O O . PRO A 1 161 ? 60.465 21.527 -11.574 1.00 41.78 161 PRO A O 1
ATOM 1219 N N . ALA A 1 162 ? 60.868 19.623 -10.422 1.00 34.50 162 ALA A N 1
ATOM 1220 C CA . ALA A 1 162 ? 61.589 19.984 -9.182 1.00 34.50 162 ALA A CA 1
ATOM 1221 C C . ALA A 1 162 ? 61.167 21.170 -8.275 1.00 34.50 162 ALA A C 1
ATOM 1223 O O . ALA A 1 162 ? 61.375 22.331 -8.607 1.00 34.50 162 ALA A O 1
ATOM 1224 N N . LYS A 1 163 ? 60.886 20.851 -6.994 1.00 33.97 163 LYS A N 1
ATOM 1225 C CA . LYS A 1 163 ? 61.815 21.083 -5.853 1.00 33.97 163 LYS A CA 1
ATOM 1226 C C . LYS A 1 163 ? 61.314 20.439 -4.534 1.00 33.97 163 LYS A C 1
ATOM 1228 O O . LYS A 1 163 ? 60.263 20.816 -4.049 1.00 33.97 163 LYS A O 1
ATOM 1233 N N . LYS A 1 164 ? 62.158 19.540 -3.980 1.00 34.59 164 LYS A N 1
ATOM 1234 C CA . LYS A 1 164 ? 62.608 19.371 -2.561 1.00 34.59 164 LYS A CA 1
ATOM 1235 C C . LYS A 1 164 ? 61.526 19.186 -1.457 1.00 34.59 164 LYS A C 1
ATOM 1237 O O . LYS A 1 164 ? 60.606 19.973 -1.385 1.00 34.59 164 LYS A O 1
ATOM 1242 N N . LYS A 1 165 ? 61.598 18.252 -0.490 1.00 30.52 165 LYS A N 1
ATOM 1243 C CA . LYS A 1 165 ? 62.726 17.594 0.218 1.00 30.52 165 LYS A CA 1
ATOM 1244 C C . LYS A 1 165 ? 62.205 16.419 1.100 1.00 30.52 165 LYS A C 1
ATOM 1246 O O . LYS A 1 165 ? 61.114 16.554 1.627 1.00 30.52 165 LYS A O 1
ATOM 1251 N N . ALA A 1 166 ? 63.034 15.364 1.248 1.00 29.33 166 ALA A N 1
ATOM 1252 C CA . ALA A 1 166 ? 63.380 14.514 2.426 1.00 29.33 166 ALA A CA 1
ATOM 1253 C C . ALA A 1 166 ? 62.275 14.061 3.430 1.00 29.33 166 ALA A C 1
ATOM 1255 O O . ALA A 1 166 ? 61.412 14.845 3.773 1.00 29.33 166 ALA A O 1
ATOM 1256 N N . ALA A 1 167 ? 62.236 12.864 4.035 1.00 33.50 167 ALA A N 1
ATOM 1257 C CA . ALA A 1 167 ? 63.212 11.800 4.328 1.00 33.50 167 ALA A CA 1
ATOM 1258 C C . ALA A 1 167 ? 62.428 10.486 4.676 1.00 33.50 167 ALA A C 1
ATOM 1260 O O . ALA A 1 167 ? 61.298 10.587 5.138 1.00 33.50 167 ALA A O 1
ATOM 1261 N N . VAL A 1 168 ? 62.876 9.275 4.275 1.00 30.09 168 VAL A N 1
ATOM 1262 C CA . VAL A 1 168 ? 63.504 8.202 5.122 1.00 30.09 168 VAL A CA 1
ATOM 1263 C C . VAL A 1 168 ? 62.537 7.592 6.173 1.00 30.09 168 VAL A C 1
ATOM 1265 O O . VAL A 1 168 ? 61.959 8.335 6.941 1.00 30.09 168 VAL A O 1
ATOM 1268 N N . ALA A 1 169 ? 62.302 6.281 6.361 1.00 32.59 169 ALA A N 1
ATOM 1269 C CA . ALA A 1 169 ? 62.836 5.023 5.831 1.00 32.59 169 ALA A CA 1
ATOM 1270 C C . ALA A 1 169 ? 61.908 3.821 6.172 1.00 32.59 169 ALA A C 1
ATOM 1272 O O . ALA A 1 169 ? 61.053 3.886 7.049 1.00 32.59 169 ALA A O 1
ATOM 1273 N N . LYS A 1 170 ? 62.157 2.705 5.462 1.00 29.67 170 LYS A N 1
ATOM 1274 C CA . LYS A 1 170 ? 61.796 1.288 5.730 1.00 29.67 170 LYS A CA 1
ATOM 1275 C C . LYS A 1 170 ? 61.949 0.920 7.230 1.00 29.67 170 LYS A C 1
ATOM 1277 O O . LYS A 1 170 ? 62.823 1.466 7.882 1.00 29.67 170 LYS A O 1
ATOM 1282 N N . LYS A 1 171 ? 61.262 -0.071 7.821 1.00 29.81 171 LYS A N 1
ATOM 1283 C CA . LYS A 1 171 ? 61.284 -1.506 7.461 1.00 29.81 171 LYS A CA 1
ATOM 128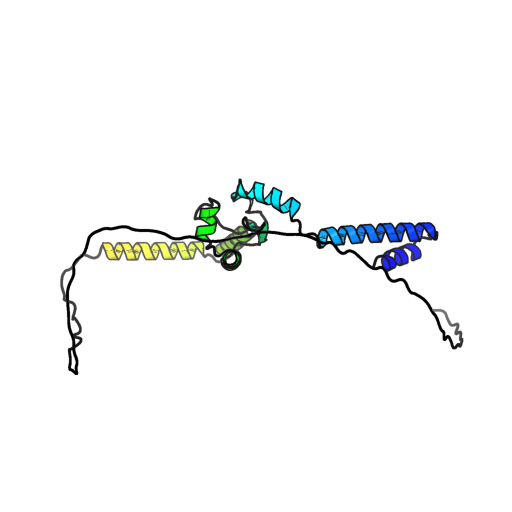4 C C . LYS A 1 171 ? 60.299 -2.313 8.340 1.00 29.81 171 LYS A C 1
ATOM 1286 O O . LYS A 1 171 ? 60.085 -2.000 9.502 1.00 29.81 171 LYS A O 1
ATOM 1291 N N . LYS A 1 172 ? 59.761 -3.382 7.745 1.00 29.56 172 LYS A N 1
ATOM 1292 C CA . LYS A 1 172 ? 58.990 -4.499 8.326 1.00 29.56 172 LYS A CA 1
ATOM 1293 C C . LYS A 1 172 ? 59.675 -5.174 9.532 1.00 29.56 172 LYS A C 1
ATOM 1295 O O . LYS A 1 172 ? 60.883 -5.377 9.457 1.00 29.56 172 LYS A O 1
ATOM 1300 N N . ALA A 1 173 ? 58.888 -5.681 10.493 1.00 27.61 173 ALA A N 1
ATOM 1301 C CA . ALA A 1 173 ? 58.800 -7.110 10.876 1.00 27.61 173 ALA A CA 1
ATOM 1302 C C . ALA A 1 173 ? 57.896 -7.322 12.121 1.00 27.61 173 ALA A C 1
ATOM 1304 O O . ALA A 1 173 ? 58.017 -6.617 13.114 1.00 27.61 173 ALA A O 1
ATOM 1305 N N . ALA A 1 174 ? 56.992 -8.303 12.045 1.00 29.89 174 ALA A N 1
ATOM 1306 C CA . ALA A 1 174 ? 56.212 -8.895 13.148 1.00 29.89 174 ALA A CA 1
ATOM 1307 C C . ALA A 1 174 ? 57.013 -10.063 13.799 1.00 29.89 174 ALA A C 1
ATOM 1309 O O . ALA A 1 174 ? 58.110 -10.330 13.311 1.00 29.89 174 ALA A O 1
ATOM 1310 N N . PRO A 1 175 ? 56.458 -10.940 14.671 1.00 46.28 175 PRO A N 1
ATOM 1311 C CA . PRO A 1 175 ? 55.607 -10.816 15.876 1.00 46.28 175 PRO A CA 1
ATOM 1312 C C . PRO A 1 175 ? 56.222 -11.553 17.116 1.00 46.28 175 PRO A C 1
ATOM 1314 O O . PRO A 1 175 ? 57.195 -12.276 16.960 1.00 46.28 175 PRO A O 1
ATOM 1317 N N . ALA A 1 176 ? 55.617 -11.450 18.323 1.00 30.45 176 ALA A N 1
ATOM 1318 C CA . ALA A 1 176 ? 55.333 -12.561 19.283 1.00 30.45 176 ALA A CA 1
ATOM 1319 C C . ALA A 1 176 ? 55.322 -12.189 20.798 1.00 30.45 176 ALA A C 1
ATOM 1321 O O . ALA A 1 176 ? 56.336 -11.873 21.399 1.00 30.45 176 ALA A O 1
ATOM 1322 N N . LYS A 1 177 ? 54.133 -12.364 21.404 1.00 30.70 177 LYS A N 1
ATOM 1323 C CA . LYS A 1 177 ? 53.771 -13.064 22.669 1.00 30.70 177 LYS A CA 1
ATOM 1324 C C . LYS A 1 177 ? 54.486 -12.808 24.032 1.00 30.70 177 LYS A C 1
ATOM 1326 O O . LYS A 1 177 ? 55.577 -13.294 24.278 1.00 30.70 177 LYS A O 1
ATOM 1331 N N . LYS A 1 178 ? 53.615 -12.406 24.986 1.00 32.97 178 LYS A N 1
ATOM 1332 C CA . LYS A 1 178 ? 53.369 -12.908 26.375 1.00 32.97 178 LYS A CA 1
ATOM 1333 C C . LYS A 1 178 ? 54.302 -12.504 27.540 1.00 32.97 178 LYS A C 1
ATOM 1335 O O . LYS A 1 178 ? 55.413 -13.003 27.634 1.00 32.97 178 LYS A O 1
ATOM 1340 N N . LYS A 1 179 ? 53.709 -11.865 28.570 1.00 32.12 179 LYS A N 1
ATOM 1341 C CA . LYS A 1 179 ? 53.495 -12.356 29.970 1.00 32.12 179 LYS A CA 1
ATOM 1342 C C . LYS A 1 179 ? 52.811 -11.244 30.808 1.00 32.12 179 LYS A C 1
ATOM 1344 O O . LYS A 1 179 ? 53.227 -10.101 30.742 1.00 32.12 179 LYS A O 1
ATOM 1349 N N . LYS A 1 180 ? 51.585 -11.478 31.307 1.00 27.50 180 LYS A N 1
ATOM 1350 C CA . LYS A 1 180 ? 51.191 -11.802 32.708 1.00 27.50 180 LYS A CA 1
ATOM 1351 C C . LYS A 1 180 ? 51.470 -10.697 33.749 1.00 27.50 180 LYS A C 1
ATOM 1353 O O . LYS A 1 180 ? 52.619 -10.527 34.118 1.00 27.50 180 LYS A O 1
ATOM 1358 N N . ALA A 1 181 ? 50.409 -10.100 34.311 1.00 29.16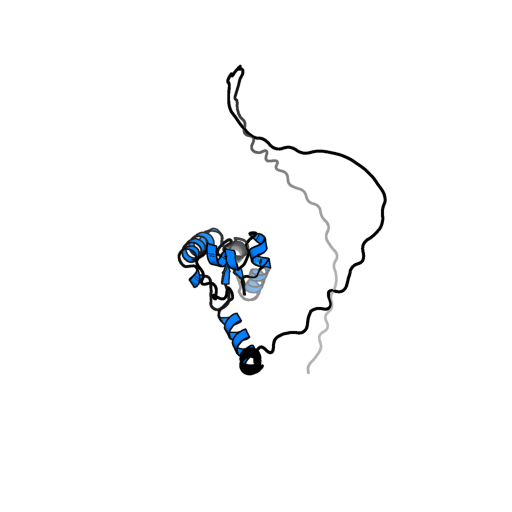 181 ALA A N 1
ATOM 1359 C CA . ALA A 1 181 ? 50.007 -10.192 35.733 1.00 29.16 181 ALA A CA 1
ATOM 1360 C C . ALA A 1 181 ? 48.912 -9.150 36.079 1.00 29.16 181 ALA A C 1
ATOM 1362 O O . ALA A 1 181 ? 48.969 -8.007 35.646 1.00 29.16 181 ALA A O 1
ATOM 1363 N N . ALA A 1 182 ? 47.905 -9.581 36.841 1.00 31.25 182 ALA A N 1
ATOM 1364 C CA . ALA A 1 182 ? 46.789 -8.809 37.418 1.00 31.25 182 ALA A CA 1
ATOM 1365 C C . ALA A 1 182 ? 47.035 -8.635 38.951 1.00 31.25 182 ALA A C 1
ATOM 1367 O O . ALA A 1 182 ? 48.100 -9.061 39.397 1.00 31.25 182 ALA A O 1
ATOM 1368 N N . PRO A 1 183 ? 46.055 -8.325 39.836 1.00 48.62 183 PRO A N 1
ATOM 1369 C CA . PRO A 1 183 ? 45.044 -7.243 39.931 1.00 48.62 183 PRO A CA 1
ATOM 1370 C C . PRO A 1 183 ? 44.957 -6.594 41.357 1.00 48.62 183 PRO A C 1
ATOM 1372 O O . PRO A 1 183 ? 45.416 -7.177 42.333 1.00 48.62 183 PRO A O 1
ATOM 1375 N N . ALA A 1 184 ? 44.233 -5.475 41.544 1.00 34.59 184 ALA A N 1
ATOM 1376 C CA . ALA A 1 184 ? 43.621 -5.071 42.840 1.00 34.59 184 ALA A CA 1
ATOM 1377 C C . ALA A 1 184 ? 42.511 -4.012 42.595 1.00 34.59 184 ALA A C 1
ATOM 1379 O O . ALA A 1 184 ? 42.777 -3.039 41.908 1.00 34.59 184 ALA A O 1
ATOM 1380 N N . LYS A 1 185 ? 41.206 -4.193 42.883 1.00 33.12 185 LYS A N 1
ATOM 1381 C CA . LYS A 1 185 ? 40.395 -4.429 44.112 1.00 33.12 185 LYS A CA 1
ATOM 1382 C C . LYS A 1 185 ? 39.881 -3.142 44.809 1.00 33.12 185 LYS A C 1
ATOM 1384 O O . LYS A 1 185 ? 40.686 -2.342 45.261 1.00 33.12 185 LYS A O 1
ATOM 1389 N N . LYS A 1 186 ? 38.551 -3.150 45.079 1.00 34.47 186 LYS A N 1
ATOM 1390 C CA . LYS A 1 186 ? 37.713 -2.401 46.075 1.00 34.47 186 LYS A CA 1
ATOM 1391 C C . LYS A 1 186 ? 37.030 -1.108 45.555 1.00 34.47 186 LYS A C 1
ATOM 1393 O O . LYS A 1 186 ? 37.676 -0.341 44.874 1.00 34.47 186 LYS A O 1
ATOM 1398 N N . LYS A 1 187 ? 35.759 -0.771 45.859 1.00 34.97 187 LYS A N 1
ATOM 1399 C CA . LYS A 1 187 ? 34.721 -1.293 46.793 1.00 34.97 187 LYS A CA 1
ATOM 1400 C C . LYS A 1 187 ? 33.363 -0.565 46.544 1.00 34.97 187 LYS A C 1
ATOM 1402 O O . LYS A 1 187 ? 33.415 0.635 46.343 1.00 34.97 187 LYS A O 1
ATOM 1407 N N . LYS A 1 188 ? 32.230 -1.282 46.753 1.00 30.05 188 LYS A N 1
ATOM 1408 C CA . LYS A 1 188 ? 30.943 -0.899 47.437 1.00 30.05 188 LYS A CA 1
ATOM 1409 C C . LYS A 1 188 ? 30.108 0.291 46.884 1.00 30.05 188 LYS A C 1
ATOM 1411 O O . LYS A 1 188 ? 30.680 1.253 46.422 1.00 30.05 188 LYS A O 1
ATOM 1416 N N . ALA A 1 189 ? 28.772 0.384 46.957 1.00 31.02 189 ALA A N 1
ATOM 1417 C CA . ALA A 1 189 ? 27.654 -0.398 47.512 1.00 31.02 189 ALA A CA 1
ATOM 1418 C C . ALA A 1 189 ? 26.312 0.159 46.941 1.00 31.02 189 ALA A C 1
ATOM 1420 O O . ALA A 1 189 ? 26.259 1.305 46.511 1.00 31.02 189 ALA A O 1
ATOM 1421 N N . ALA A 1 190 ? 25.233 -0.632 46.978 1.00 31.88 190 ALA A N 1
ATOM 1422 C CA . ALA A 1 190 ? 23.820 -0.202 46.849 1.00 31.88 190 ALA A CA 1
ATOM 1423 C C . ALA A 1 190 ? 23.170 -0.138 48.265 1.00 31.88 190 ALA A C 1
ATOM 1425 O O . ALA A 1 190 ? 23.900 -0.423 49.219 1.00 31.88 190 ALA A O 1
ATOM 1426 N N . PRO A 1 191 ? 21.835 0.001 48.490 1.00 51.22 191 PRO A N 1
ATOM 1427 C CA . PRO A 1 191 ? 20.697 0.691 47.820 1.00 51.22 191 PRO A CA 1
ATOM 1428 C C . PRO A 1 191 ? 19.841 1.545 48.828 1.00 51.22 191 PRO A C 1
ATOM 1430 O O . PRO A 1 191 ? 20.129 1.494 50.016 1.00 51.22 191 PRO A O 1
ATOM 1433 N N . ALA A 1 192 ? 18.756 2.257 48.421 1.00 33.38 192 ALA A N 1
ATOM 1434 C CA . ALA A 1 192 ? 17.461 2.370 49.174 1.00 33.38 192 ALA A CA 1
ATOM 1435 C C . ALA A 1 192 ? 16.450 3.480 48.730 1.00 33.38 192 ALA A C 1
ATOM 1437 O O . ALA A 1 192 ? 16.741 4.664 48.787 1.00 33.38 192 ALA A O 1
ATOM 1438 N N . LYS A 1 193 ? 15.197 3.034 48.493 1.00 34.50 193 LYS A N 1
ATOM 1439 C CA . LYS A 1 193 ? 13.882 3.470 49.062 1.00 34.50 193 LYS A CA 1
ATOM 1440 C C . LYS A 1 193 ? 13.196 4.835 48.743 1.00 34.50 193 LYS A C 1
ATOM 1442 O O . LYS A 1 193 ? 13.556 5.870 49.274 1.00 34.50 193 LYS A O 1
ATOM 1447 N N . LYS A 1 194 ? 11.983 4.670 48.165 1.00 34.03 194 LYS A N 1
ATOM 1448 C CA . LYS A 1 194 ? 10.617 5.142 48.565 1.00 34.03 194 LYS A CA 1
ATOM 1449 C C . LYS A 1 194 ? 10.207 6.640 48.489 1.00 34.03 194 LYS A C 1
ATOM 1451 O O . LYS A 1 194 ? 10.735 7.456 49.225 1.00 34.03 194 LYS A O 1
ATOM 1456 N N . LYS A 1 195 ? 9.056 6.887 47.820 1.00 41.22 195 LYS A N 1
ATOM 1457 C CA . LYS A 1 195 ? 7.742 7.441 48.306 1.00 41.22 195 LYS A CA 1
ATOM 1458 C C . LYS A 1 195 ? 7.078 8.302 47.203 1.00 41.22 195 LYS A C 1
ATOM 1460 O O . LYS A 1 195 ? 7.641 9.295 46.783 1.00 41.22 195 LYS A O 1
ATOM 1465 N N . LYS A 1 196 ? 6.003 7.834 46.547 1.00 33.78 196 LYS A N 1
ATOM 1466 C CA . LYS A 1 196 ? 4.567 8.145 46.793 1.00 33.78 196 LYS A CA 1
ATOM 1467 C C . LYS A 1 196 ? 4.252 9.619 47.114 1.00 33.78 196 LYS A C 1
ATOM 1469 O O . LYS A 1 196 ? 4.497 10.045 48.236 1.00 33.78 196 LYS A O 1
ATOM 1474 N N . ALA A 1 197 ? 3.551 10.298 46.201 1.00 33.44 197 ALA A N 1
ATOM 1475 C CA . ALA A 1 197 ? 2.609 11.375 46.520 1.00 33.44 197 ALA A CA 1
ATOM 1476 C C . ALA A 1 197 ? 1.502 11.460 45.446 1.00 33.44 197 ALA A C 1
ATOM 1478 O O . ALA A 1 197 ? 1.779 11.562 44.256 1.00 33.44 197 ALA A O 1
ATOM 1479 N N . ALA A 1 198 ? 0.252 11.398 45.899 1.00 35.03 198 ALA A N 1
ATOM 1480 C CA . ALA A 1 198 ? -0.983 11.738 45.190 1.00 35.03 198 ALA A CA 1
ATOM 1481 C C . ALA A 1 198 ? -1.819 12.627 46.156 1.00 35.03 198 ALA A C 1
ATOM 1483 O O . ALA A 1 198 ? -1.385 12.842 47.288 1.00 35.03 198 ALA A O 1
ATOM 1484 N N . PRO A 1 199 ? -3.005 13.139 45.786 1.00 45.94 199 PRO A N 1
ATOM 1485 C CA . PRO A 1 199 ? -3.219 14.464 45.205 1.00 45.94 199 PRO A CA 1
ATOM 1486 C C . PRO A 1 199 ? -4.037 15.399 46.128 1.00 45.94 199 PRO A C 1
ATOM 1488 O O . PRO A 1 199 ? -4.873 14.947 46.908 1.00 45.94 199 PRO A O 1
ATOM 1491 N N . ALA A 1 200 ? -3.871 16.719 45.998 1.00 39.41 200 ALA A N 1
ATOM 1492 C CA . ALA A 1 200 ? -4.662 17.700 46.749 1.00 39.41 200 ALA A CA 1
ATOM 1493 C C . ALA A 1 200 ? -5.748 18.349 45.873 1.00 39.41 200 ALA A C 1
ATOM 1495 O O . ALA A 1 200 ? -5.478 19.154 44.985 1.00 39.41 200 ALA A O 1
ATOM 1496 N N . LYS A 1 201 ? -7.002 17.996 46.173 1.00 40.31 201 LYS A N 1
ATOM 1497 C CA . LYS A 1 201 ? -8.232 18.677 45.748 1.00 40.31 201 LYS A CA 1
ATOM 1498 C C . LYS A 1 201 ? -8.284 20.084 46.360 1.00 40.31 201 LYS A C 1
ATOM 1500 O O . LYS A 1 201 ? -8.108 20.216 47.570 1.00 40.31 201 LYS A O 1
ATOM 1505 N N . LYS A 1 202 ? -8.668 21.110 45.592 1.00 44.72 202 LYS A N 1
ATOM 1506 C CA . LYS A 1 202 ? -9.202 22.357 46.167 1.00 44.72 202 LYS A CA 1
ATOM 1507 C C . LYS A 1 202 ? -10.433 22.832 45.396 1.00 44.72 202 LYS A C 1
ATOM 1509 O O . LYS A 1 202 ? -10.366 23.238 44.244 1.00 44.72 202 LYS A O 1
ATOM 1514 N N . LYS A 1 203 ? -11.571 22.719 46.084 1.00 42.91 203 LYS A N 1
ATOM 1515 C CA . LYS A 1 203 ? -12.878 23.296 45.760 1.00 42.91 203 LYS A CA 1
ATOM 1516 C C . LYS A 1 203 ? -12.786 24.827 45.765 1.00 42.91 203 LYS A C 1
ATOM 1518 O O . LYS A 1 203 ? -12.173 25.360 46.690 1.00 42.91 203 LYS A O 1
ATOM 1523 N N . ARG A 1 204 ? -13.477 25.505 44.836 1.00 36.69 204 ARG A N 1
ATOM 1524 C CA . ARG A 1 204 ? -14.251 26.748 45.077 1.00 36.69 204 ARG A CA 1
ATOM 1525 C C . ARG A 1 204 ? -14.866 27.309 43.782 1.00 36.69 204 ARG A C 1
ATOM 1527 O O . ARG A 1 204 ? -14.163 27.819 42.924 1.00 36.69 204 ARG A O 1
ATOM 1534 N N . ALA A 1 205 ? -16.191 27.261 43.707 1.00 37.94 205 ALA A N 1
ATOM 1535 C CA . ALA A 1 205 ? -17.043 28.336 43.175 1.00 37.94 205 ALA A CA 1
ATOM 1536 C C . ALA A 1 205 ? -17.719 29.014 44.404 1.00 37.94 205 ALA A C 1
ATOM 1538 O O . ALA A 1 205 ? -17.455 28.528 45.513 1.00 37.94 205 ALA A O 1
ATOM 1539 N N . PRO A 1 206 ? -18.625 30.021 44.312 1.00 53.81 206 PRO A N 1
ATOM 1540 C CA . PRO A 1 206 ? -19.136 30.808 43.167 1.00 53.81 206 PRO A CA 1
ATOM 1541 C C . PRO A 1 206 ? -19.275 32.343 43.455 1.00 53.81 206 PRO A C 1
ATOM 1543 O O . PRO A 1 206 ? -19.051 32.768 44.581 1.00 53.81 206 PRO A O 1
ATOM 1546 N N . ALA A 1 207 ? -19.696 33.160 42.465 1.00 39.53 207 ALA A N 1
ATOM 1547 C CA . ALA A 1 207 ? -20.598 34.353 42.565 1.00 39.53 207 ALA A CA 1
ATOM 1548 C C . ALA A 1 207 ? -20.461 35.254 41.306 1.00 39.53 207 ALA A C 1
ATOM 1550 O O . ALA A 1 207 ? -19.379 35.741 41.018 1.00 39.53 207 ALA A O 1
ATOM 1551 N N . LYS A 1 208 ? -21.455 35.351 40.403 1.00 43.34 208 LYS A N 1
ATOM 1552 C CA . LYS A 1 208 ? -22.644 36.251 40.372 1.00 43.34 208 LYS A CA 1
ATOM 1553 C C . LYS A 1 208 ? -22.351 37.770 40.384 1.00 43.34 208 LYS A C 1
ATOM 1555 O O . LYS A 1 208 ? -22.029 38.298 41.440 1.00 43.34 208 LYS A O 1
ATOM 1560 N N . LYS A 1 209 ? -22.687 38.472 39.281 1.00 42.91 209 LYS A N 1
ATOM 1561 C CA . LYS A 1 209 ? -23.594 39.661 39.185 1.00 42.91 209 LYS A CA 1
ATOM 1562 C C . LYS A 1 209 ? -23.563 40.248 37.751 1.00 42.91 209 LYS A C 1
ATOM 1564 O O . LYS A 1 209 ? -22.504 40.570 37.245 1.00 42.91 209 LYS A O 1
ATOM 1569 N N . LYS A 1 210 ? -24.679 40.174 37.009 1.00 42.34 210 LYS A N 1
ATOM 1570 C CA . LYS A 1 210 ? -25.711 41.223 36.776 1.00 42.34 210 LYS A CA 1
ATOM 1571 C C . LYS A 1 210 ? -25.309 42.323 35.769 1.00 42.34 210 LYS A C 1
ATOM 1573 O O . LYS A 1 210 ? -24.593 43.237 36.150 1.00 42.34 210 LYS A O 1
ATOM 1578 N N . LYS A 1 211 ? -25.963 42.353 34.597 1.00 36.94 211 LYS A N 1
ATOM 1579 C CA . LYS A 1 211 ? -26.896 43.436 34.199 1.00 36.94 211 LYS A CA 1
ATOM 1580 C C . LYS A 1 211 ? -27.615 43.114 32.877 1.00 36.94 211 LYS A C 1
ATOM 1582 O O . LYS A 1 211 ? -26.991 42.798 31.877 1.00 36.94 211 LYS A O 1
ATOM 1587 N N . ALA A 1 212 ? -28.938 43.220 32.922 1.00 39.94 212 ALA A N 1
ATOM 1588 C CA . ALA A 1 212 ? -29.873 43.358 31.802 1.00 39.94 212 ALA A CA 1
ATOM 1589 C C . ALA A 1 212 ? -30.313 44.856 31.737 1.00 39.94 212 ALA A C 1
ATOM 1591 O O . ALA A 1 212 ? -29.778 45.646 32.521 1.00 39.94 212 ALA A O 1
ATOM 1592 N N . PRO A 1 213 ? -31.411 45.253 31.060 1.00 59.66 213 PRO A N 1
ATOM 1593 C CA . PRO A 1 213 ? -31.722 45.226 29.617 1.00 59.66 213 PRO A CA 1
ATOM 1594 C C . PRO A 1 213 ? -32.309 46.578 29.105 1.00 59.66 213 PRO A C 1
ATOM 1596 O O . PRO A 1 213 ? -32.683 47.438 29.898 1.00 59.66 213 PRO A O 1
ATOM 1599 N N . ALA A 1 214 ? -32.542 46.728 27.794 1.00 44.19 214 ALA A N 1
ATOM 1600 C CA . ALA A 1 214 ? -33.558 47.644 27.232 1.00 44.19 214 ALA A CA 1
ATOM 1601 C C . ALA A 1 214 ? -34.032 47.084 25.868 1.00 44.19 214 ALA A C 1
ATOM 1603 O O . ALA A 1 214 ? -33.200 46.836 25.007 1.00 44.19 214 ALA A O 1
ATOM 1604 N N . LYS A 1 215 ? -35.287 46.614 25.685 1.00 44.19 215 LYS A N 1
ATOM 1605 C CA . LYS A 1 215 ? -36.535 47.372 25.370 1.00 44.19 215 LYS A CA 1
ATOM 1606 C C . LYS A 1 215 ? -36.282 48.385 24.242 1.00 44.19 215 LYS A C 1
ATOM 1608 O O . LYS A 1 215 ? -35.417 49.224 24.403 1.00 44.19 215 LYS A O 1
ATOM 1613 N N . LYS A 1 216 ? -37.003 48.464 23.120 1.00 43.25 216 LYS A N 1
ATOM 1614 C CA . LYS A 1 216 ? -38.450 48.397 22.783 1.00 43.25 216 LYS A CA 1
ATOM 1615 C C . LYS A 1 216 ? -38.462 48.762 21.265 1.00 43.25 216 LYS A C 1
ATOM 1617 O O . LYS A 1 216 ? -37.614 49.549 20.876 1.00 43.25 216 LYS A O 1
ATOM 1622 N N . LYS A 1 217 ? -39.302 48.297 20.336 1.00 45.25 217 LYS A N 1
ATOM 1623 C CA . LYS A 1 217 ? -40.745 48.560 20.112 1.00 45.25 217 LYS A CA 1
ATOM 1624 C C . LYS A 1 217 ? -40.995 48.147 18.636 1.00 45.25 217 LYS A C 1
ATOM 1626 O O . LYS A 1 217 ? -40.171 48.455 17.791 1.00 45.25 217 LYS A O 1
ATOM 1631 N N . LYS A 1 218 ? -41.994 47.301 18.357 1.00 39.56 218 LYS A N 1
ATOM 1632 C CA . LYS A 1 218 ? -43.291 47.631 17.711 1.00 39.56 218 LYS A CA 1
ATOM 1633 C C . LYS A 1 218 ? -43.223 48.248 16.301 1.00 39.56 218 LYS A C 1
ATOM 1635 O O . LYS A 1 218 ? -42.829 49.398 16.185 1.00 39.56 218 LYS A O 1
ATOM 1640 N N . ALA A 1 219 ? -43.804 47.536 15.327 1.00 46.62 219 ALA A N 1
ATOM 1641 C CA . ALA A 1 219 ? -44.914 47.944 14.433 1.00 46.62 219 ALA A CA 1
ATOM 1642 C C . ALA A 1 219 ? -44.872 47.039 13.180 1.00 46.62 219 ALA A C 1
ATOM 1644 O O . ALA A 1 219 ? -43.885 47.024 12.463 1.00 46.62 219 ALA A O 1
ATOM 1645 N N . ALA A 1 220 ? -45.789 46.087 12.997 1.00 46.28 220 ALA A N 1
ATOM 1646 C CA . ALA A 1 220 ? -47.099 46.290 12.373 1.00 46.28 220 ALA A CA 1
ATOM 1647 C C . ALA A 1 220 ? -47.013 46.988 11.001 1.00 46.28 220 ALA A C 1
ATOM 1649 O O . ALA A 1 220 ? -46.994 48.210 10.939 1.00 46.28 220 ALA A O 1
ATOM 1650 N N . SER A 1 221 ? -47.077 46.221 9.908 1.00 51.22 221 SER A N 1
ATOM 1651 C CA . SER A 1 221 ? -47.807 46.678 8.724 1.00 51.22 221 SER A CA 1
ATOM 1652 C C . SER A 1 221 ? -48.314 45.507 7.891 1.00 51.22 221 SER A C 1
ATOM 1654 O O . SER A 1 221 ? -47.584 44.642 7.421 1.00 51.22 221 SER A O 1
ATOM 1656 N N . LYS A 1 222 ? -49.632 45.522 7.787 1.00 51.16 222 LYS A N 1
ATOM 1657 C CA . LYS A 1 222 ? -50.561 44.697 7.035 1.00 51.16 222 LYS A CA 1
ATOM 1658 C C . LYS A 1 222 ? -50.625 45.270 5.619 1.00 51.16 222 LYS A C 1
ATOM 1660 O O . LYS A 1 222 ? -50.833 46.474 5.517 1.00 51.16 222 LYS A O 1
ATOM 1665 N N . ARG A 1 223 ? -50.497 44.451 4.567 1.00 51.78 223 ARG A N 1
ATOM 1666 C CA . ARG A 1 223 ? -50.921 44.690 3.159 1.00 51.78 223 ARG A CA 1
ATOM 1667 C C . ARG A 1 223 ? -50.190 43.668 2.275 1.00 51.78 223 ARG A C 1
ATOM 1669 O O . ARG A 1 223 ? -49.030 43.410 2.535 1.00 51.78 223 ARG A O 1
ATOM 1676 N N . LYS A 1 224 ? -50.719 43.086 1.206 1.00 50.62 224 LYS A N 1
ATOM 1677 C CA . LYS A 1 224 ? -52.022 43.069 0.527 1.00 50.62 224 LYS A CA 1
ATOM 1678 C C . LYS A 1 224 ? -51.797 42.105 -0.658 1.00 50.62 224 LYS A C 1
ATOM 1680 O O . LYS A 1 224 ? -50.711 42.119 -1.216 1.00 50.62 224 LYS A O 1
ATOM 1685 N N . LYS A 1 225 ? -52.816 41.296 -0.964 1.00 55.47 225 LYS A N 1
ATOM 1686 C CA . LYS A 1 225 ? -53.108 40.554 -2.211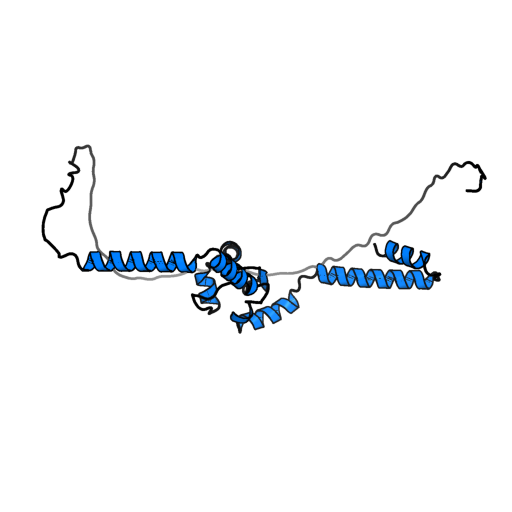 1.00 55.47 225 LYS A CA 1
ATOM 1687 C C . LYS A 1 225 ? -52.134 40.696 -3.396 1.00 55.47 225 LYS A C 1
ATOM 1689 O O . LYS A 1 225 ? -51.853 41.818 -3.813 1.00 55.47 225 LYS A O 1
ATOM 1694 N N . GLY A 1 226 ? -51.851 39.556 -4.024 1.00 44.81 226 GLY A N 1
ATOM 1695 C CA . GLY A 1 226 ? -51.319 39.408 -5.379 1.00 44.81 226 GLY A CA 1
ATOM 1696 C C . GLY A 1 226 ? -50.829 37.992 -5.565 1.00 44.81 226 GLY A C 1
ATOM 1697 O O . GLY A 1 226 ? -49.631 37.791 -5.292 1.00 44.81 226 GLY A O 1
#

pLDDT: mean 70.74, std 25.71, range [27.5, 96.56]